Protein AF-A0A084E4I2-F1 (afdb_monomer)

Foldseek 3Di:
DDDDDDDDDDDDDPPPPPPPPPPPQLQVQLVVCVVVVNNVSSLVSLVVNLALVSLQVQLVCLCVVVDPDDDSLVSNLVSLVSSVVNPNLVSLQVNLVSCVVVVNNLLSLLSLLVSLLCVNPSSQVVCVVVVHDRDHVVVNVVVVVVVVVVVVVVVVVVVVVVVVVVVVVCVVVVPPPDPDDPDPPPDPPPPPPDDPDDDDDDDDDDDPPDDDDDPPDQDAFDQDSNRDTERDDWDADPVRDTEHADWDADPVRDTEHADWDADPVGDTYHDDADWDQDPVRDTEGDDWDQDPVRDTYHD

Radius of gyration: 30.21 Å; Cα contacts (8 Å, |Δi|>4): 364; chains: 1; bounding box: 102×45×71 Å

InterPro domains:
  IPR059977 6-bladed hairpin-propeller protein [PF27023] (222-297)

Secondary structure (DSSP, 8-state):
-------------------------HHHHHHHHHHTT-HHHHHHHHHHT--HHHHHHHHHHHHTT-SSSS-HHHHHHHHHHHHHHTT-THHHHHHHHHHHHTT-HHHHHHHHHHHHHTT-HHHHHHHHHTT------HHHHHHHHHHHHHHHHHHHHHHHHHHHHHHHHHHHHHHHHSS-------------PPPPPPP----------------PPPPPPEEPTTS-EESSSEEE-TTS-EEESSEEE-TTS-EEESSEEE-TTS-EEESSSPEEE-TTS-EEESSEEE-TTS-EEE-

Mean predicted aligned error: 19.81 Å

Sequence (299 aa):
MRGFYKAILLSAALFGIFSSPAHADAPSSGTKAYEKGDLRKAVEKWSQSQKPEAAYRIATLAEVGKIQGCDVIYCTASWYFKAATGGHIPSITHLAILNFNNGYKDVGVSQLQLAARWNDSLARDLLGQMDQ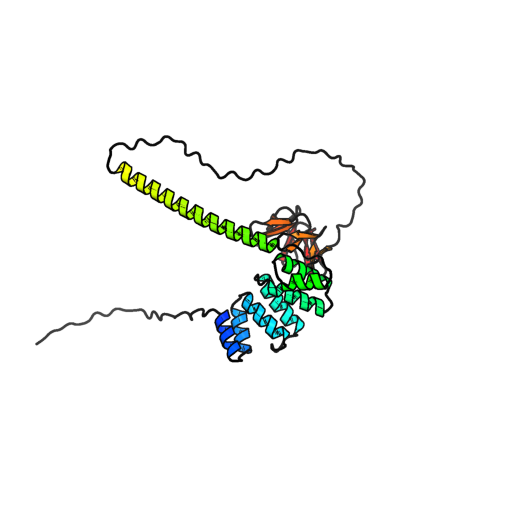VVPEPDLYNQALQQERARQFAVEIARQQRQAQIAQMLGYFIGCGLGGGCAMPSGNMVATQPASPAAPLVGPMSGTRHSSPNVIHAPPPPQMCPDGTYVIGTCKMAPNGRFVGGQPQMAPDGSFVGGTPRMTPNGRFVGGNGPITMCPDGSFVAGSCRLAPNGQYVGQ

Solvent-accessible surface area (backbone atoms only — not comparable to full-atom values): 17536 Å² total; per-residue (Å²): 136,90,81,90,84,82,86,85,88,82,84,89,76,90,72,72,75,73,71,67,76,74,83,60,57,35,53,60,58,9,49,58,27,42,77,70,66,38,54,68,59,12,47,54,34,17,66,71,47,76,43,21,70,32,28,36,53,48,14,59,37,19,66,74,59,72,49,83,96,58,59,46,66,61,48,19,46,54,25,16,49,52,4,32,76,59,65,32,58,70,28,33,33,54,41,13,52,54,32,37,78,70,69,40,44,70,56,12,53,55,32,20,43,54,24,14,16,56,59,37,62,67,23,37,50,51,30,53,76,67,76,40,87,65,55,67,40,54,61,37,52,50,51,54,49,52,53,52,52,50,52,53,50,52,52,52,53,51,50,52,50,50,51,52,51,51,51,53,52,49,50,57,60,54,65,69,78,50,92,74,83,77,74,78,91,60,80,82,72,76,77,64,80,76,75,80,78,75,82,84,77,74,89,76,89,70,83,84,80,85,74,78,95,69,91,66,74,79,73,67,70,34,75,35,90,87,73,48,65,24,46,60,61,71,29,74,29,98,89,73,50,72,25,27,40,61,64,32,78,33,97,88,72,48,73,23,14,34,63,65,40,78,43,97,88,74,47,73,35,27,47,90,46,60,82,31,76,35,99,87,72,48,73,28,22,24,49,75,38,80,38,97,89,74,46,75,36,34,87

Nearest PDB structures (foldseek):
  7o04-assembly1_B  TM=7.063E-01  e=3.196E-02  Shigella flexneri
  5b26-assembly2_C  TM=7.405E-01  e=7.086E-02  Mus musculus
  5v7v-assembly1_A  TM=7.768E-01  e=3.686E-01  Saccharomyces cerevisiae S288C
  7a0n-assembly2_A  TM=3.849E-01  e=7.092E+00  Thermochaetoides thermophila DSM 1495

Structure (mmCIF, N/CA/C/O backbone):
data_AF-A0A084E4I2-F1
#
_entry.id   AF-A0A084E4I2-F1
#
loop_
_atom_site.group_PDB
_atom_site.id
_atom_site.type_symbol
_atom_site.label_atom_id
_atom_site.label_alt_id
_atom_site.label_comp_id
_atom_site.label_asym_id
_atom_site.label_entity_id
_atom_site.label_seq_id
_atom_site.pdbx_PDB_ins_code
_atom_site.Cartn_x
_atom_site.Cartn_y
_atom_site.Cartn_z
_atom_site.occupancy
_atom_site.B_iso_or_equiv
_atom_site.auth_seq_id
_atom_site.auth_comp_id
_atom_site.auth_asym_id
_atom_site.auth_atom_id
_atom_site.pdbx_PDB_model_num
ATOM 1 N N . MET A 1 1 ? 77.718 -2.912 29.353 1.00 39.06 1 MET A N 1
ATOM 2 C CA . MET A 1 1 ? 77.540 -2.552 27.926 1.00 39.06 1 MET A CA 1
ATOM 3 C C . MET A 1 1 ? 76.240 -1.752 27.842 1.00 39.06 1 MET A C 1
ATOM 5 O O . MET A 1 1 ? 75.209 -2.317 28.156 1.00 39.06 1 MET A O 1
ATOM 9 N N . ARG A 1 2 ? 76.250 -0.412 27.918 1.00 39.34 2 ARG A N 1
ATOM 10 C CA . ARG A 1 2 ? 76.353 0.577 26.815 1.00 39.34 2 ARG A CA 1
ATOM 11 C C . ARG A 1 2 ? 75.459 0.260 25.600 1.00 39.34 2 ARG A C 1
ATOM 13 O O . ARG A 1 2 ? 75.715 -0.721 24.920 1.00 39.34 2 ARG A O 1
ATOM 20 N N . GLY A 1 3 ? 74.494 1.151 25.337 1.00 39.56 3 GLY A N 1
ATOM 21 C CA . GLY A 1 3 ? 73.620 1.209 24.151 1.00 39.56 3 GLY A CA 1
ATOM 22 C C . GLY A 1 3 ? 72.244 1.779 24.533 1.00 39.56 3 GLY A C 1
ATOM 23 O O . GLY A 1 3 ? 71.371 1.024 24.926 1.00 39.56 3 GLY A O 1
ATOM 24 N N . PHE A 1 4 ? 72.063 3.088 24.748 1.00 42.75 4 PHE A N 1
ATOM 25 C CA . PHE A 1 4 ? 71.785 4.112 23.724 1.00 42.75 4 PHE A CA 1
ATOM 26 C C . PHE A 1 4 ? 70.821 3.651 22.620 1.00 42.75 4 PHE A C 1
ATOM 28 O O . PHE A 1 4 ? 71.286 3.068 21.658 1.00 42.75 4 PHE A O 1
ATOM 35 N N . TYR A 1 5 ? 69.535 4.016 22.722 1.00 44.44 5 TYR A N 1
ATOM 36 C CA . TYR A 1 5 ? 68.802 4.721 21.657 1.00 44.44 5 TYR A CA 1
A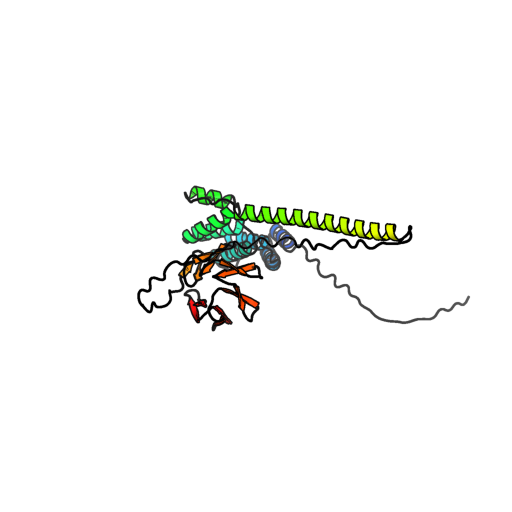TOM 37 C C . TYR A 1 5 ? 67.727 5.625 22.281 1.00 44.44 5 TYR A C 1
ATOM 39 O O . TYR A 1 5 ? 66.818 5.178 22.976 1.00 44.44 5 TYR A O 1
ATOM 47 N N . LYS A 1 6 ? 67.901 6.933 22.069 1.00 41.53 6 LYS A N 1
ATOM 48 C CA . LYS A 1 6 ? 66.957 8.006 22.386 1.00 41.53 6 LYS A CA 1
ATOM 49 C C . LYS A 1 6 ? 65.917 8.133 21.262 1.00 41.53 6 LYS A C 1
ATOM 51 O O . LYS A 1 6 ? 66.294 8.111 20.099 1.00 41.53 6 LYS A O 1
ATOM 56 N N . ALA A 1 7 ? 64.667 8.343 21.678 1.00 43.50 7 ALA A N 1
ATOM 57 C CA . ALA A 1 7 ? 63.671 9.311 21.194 1.00 43.50 7 ALA A CA 1
ATOM 58 C C . ALA A 1 7 ? 63.468 9.555 19.683 1.00 43.50 7 ALA A C 1
ATOM 60 O O . ALA A 1 7 ? 64.339 10.137 19.048 1.00 43.50 7 ALA A O 1
ATOM 61 N N . ILE A 1 8 ? 62.223 9.355 19.213 1.00 45.22 8 ILE A N 1
ATOM 62 C CA . ILE A 1 8 ? 61.490 10.318 18.362 1.00 45.22 8 ILE A CA 1
ATOM 63 C C . ILE A 1 8 ? 60.014 10.368 18.818 1.00 45.22 8 ILE A C 1
ATOM 65 O O . ILE A 1 8 ? 59.312 9.361 18.815 1.00 45.22 8 ILE A O 1
ATOM 69 N N . LEU A 1 9 ? 59.581 11.561 19.237 1.00 40.91 9 LEU A N 1
ATOM 70 C CA . LEU A 1 9 ? 58.194 12.023 19.389 1.00 40.91 9 LEU A CA 1
ATOM 71 C C . LEU A 1 9 ? 57.576 12.289 18.009 1.00 40.91 9 LEU A C 1
ATOM 73 O O . LEU A 1 9 ? 58.254 12.926 17.216 1.00 40.91 9 LEU A O 1
ATOM 77 N N . LEU A 1 10 ? 56.311 11.922 17.768 1.00 35.19 10 LEU A N 1
ATOM 78 C CA . LEU A 1 10 ? 55.324 12.646 16.927 1.00 35.19 10 LEU A CA 1
ATOM 79 C C . LEU A 1 10 ? 54.015 11.818 16.906 1.00 35.19 10 LEU A C 1
ATOM 81 O O . LEU A 1 10 ? 53.996 10.704 16.405 1.00 35.19 10 LEU A O 1
ATOM 85 N N . SER A 1 11 ? 52.986 12.184 17.673 1.00 34.69 11 SER A N 1
ATOM 86 C CA . SER A 1 11 ? 51.879 13.085 17.290 1.00 34.69 11 SER A CA 1
ATOM 87 C C . SER A 1 11 ? 50.675 12.370 16.664 1.00 34.69 11 SER A C 1
ATOM 89 O O . SER A 1 11 ? 50.764 11.827 15.574 1.00 34.69 11 SER A O 1
ATOM 91 N N . ALA A 1 12 ? 49.536 12.523 17.347 1.00 39.19 12 ALA A N 1
ATOM 92 C CA . ALA A 1 12 ? 48.182 12.650 16.802 1.00 39.19 12 ALA A CA 1
ATOM 93 C C . ALA A 1 12 ? 47.619 11.504 15.936 1.00 39.19 12 ALA A C 1
ATOM 95 O O . ALA A 1 12 ? 47.850 11.430 14.738 1.00 39.19 12 ALA A O 1
ATOM 96 N N . ALA A 1 13 ? 46.696 10.731 16.507 1.00 41.72 13 ALA A N 1
ATOM 97 C CA . ALA A 1 13 ? 45.270 10.956 16.259 1.00 41.72 13 ALA A CA 1
ATOM 98 C C . ALA A 1 13 ? 44.453 9.926 17.046 1.00 41.72 13 ALA A C 1
ATOM 100 O O . ALA A 1 13 ? 44.465 8.731 16.761 1.00 41.72 13 ALA A O 1
ATOM 101 N N . LEU A 1 14 ? 43.703 10.427 18.027 1.00 42.91 14 LEU A N 1
ATOM 102 C CA . LEU A 1 14 ? 42.493 9.795 18.535 1.00 42.91 14 LEU A CA 1
ATOM 103 C C . LEU A 1 14 ? 41.495 9.664 17.373 1.00 42.91 14 LEU A C 1
ATOM 105 O O . LEU A 1 14 ? 40.574 10.463 17.243 1.00 42.91 14 LEU A O 1
ATOM 109 N N . PHE A 1 15 ? 41.659 8.652 16.524 1.00 42.16 15 PHE A N 1
ATOM 110 C CA . PHE A 1 15 ? 40.526 8.094 15.800 1.00 42.16 15 PHE A CA 1
ATOM 111 C C . PHE A 1 15 ? 39.828 7.148 16.765 1.00 42.16 15 PHE A C 1
ATOM 113 O O . PHE A 1 15 ? 40.001 5.930 16.741 1.00 42.16 15 PHE A O 1
ATOM 120 N N . GLY A 1 16 ? 39.037 7.753 17.654 1.00 35.12 16 GLY A N 1
ATOM 121 C CA . GLY A 1 16 ? 37.864 7.080 18.170 1.00 35.12 16 GLY A CA 1
ATOM 122 C C . GLY A 1 16 ? 37.068 6.655 16.950 1.00 35.12 16 GLY A C 1
ATOM 123 O O . GLY A 1 16 ? 36.416 7.476 16.307 1.00 35.12 16 GLY A O 1
ATOM 124 N N . ILE A 1 17 ? 37.193 5.379 16.593 1.00 42.09 17 ILE A N 1
ATOM 125 C CA . ILE A 1 17 ? 36.229 4.707 15.745 1.00 42.09 17 ILE A CA 1
ATOM 126 C C . ILE A 1 17 ? 34.935 4.828 16.544 1.00 42.09 17 ILE A C 1
ATOM 128 O O . ILE A 1 17 ? 34.667 4.044 17.453 1.00 42.09 17 ILE A O 1
ATOM 132 N N . PHE A 1 18 ? 34.168 5.883 16.263 1.00 37.06 18 PHE A N 1
ATOM 133 C CA . PHE A 1 18 ? 32.736 5.850 16.450 1.00 37.06 18 PHE A CA 1
ATOM 134 C C . PHE A 1 18 ? 32.295 4.678 15.590 1.00 37.06 18 PHE A C 1
ATOM 136 O O . PHE A 1 18 ? 32.073 4.807 14.388 1.00 37.06 18 PHE A O 1
ATOM 143 N N . SER A 1 19 ? 32.249 3.506 16.216 1.00 36.28 19 SER A N 1
ATOM 144 C CA . SER A 1 19 ? 31.380 2.429 15.810 1.00 36.28 19 SER A CA 1
ATOM 145 C C . SER A 1 19 ? 30.011 3.076 15.747 1.00 36.28 19 SER A C 1
ATOM 147 O O . SER A 1 19 ? 29.350 3.249 16.773 1.00 36.28 19 SER A O 1
ATOM 149 N N . SER A 1 20 ? 29.626 3.542 14.556 1.00 36.59 20 SER A N 1
ATOM 150 C CA . SER A 1 20 ? 28.238 3.855 14.281 1.00 36.59 20 SER A CA 1
ATOM 151 C C . SER A 1 20 ? 27.465 2.657 14.815 1.00 36.59 20 SER A C 1
ATOM 153 O O . SER A 1 20 ? 27.858 1.523 14.506 1.00 36.59 20 SER A O 1
ATOM 155 N N . PRO A 1 21 ? 26.460 2.856 15.686 1.00 43.78 21 PRO A N 1
ATOM 156 C CA . PRO A 1 21 ? 25.656 1.735 16.112 1.00 43.78 21 PRO A CA 1
ATOM 157 C C . PRO A 1 21 ? 25.179 1.099 14.820 1.00 43.78 21 PRO A C 1
ATOM 159 O O . PRO A 1 21 ? 24.603 1.781 13.969 1.00 43.78 21 PRO A O 1
ATOM 162 N N . ALA A 1 22 ? 25.534 -0.174 14.641 1.00 42.94 22 ALA A N 1
ATOM 163 C CA . ALA A 1 22 ? 24.993 -0.989 13.581 1.00 42.94 22 ALA A CA 1
ATOM 164 C C . ALA A 1 22 ? 23.514 -0.625 13.495 1.00 42.94 22 ALA A C 1
ATOM 166 O O . ALA A 1 22 ? 22.816 -0.672 14.517 1.00 42.94 22 ALA A O 1
ATOM 167 N N . HIS A 1 23 ? 23.058 -0.187 12.322 1.00 46.47 23 HIS A N 1
ATOM 168 C CA . HIS A 1 23 ? 21.641 -0.150 12.011 1.00 46.47 23 HIS A CA 1
ATOM 169 C C . HIS A 1 23 ? 21.171 -1.605 12.070 1.00 46.47 23 HIS A C 1
ATOM 171 O O . HIS A 1 23 ? 21.027 -2.275 11.055 1.00 46.47 23 HIS A O 1
ATOM 177 N N . ALA A 1 24 ? 21.030 -2.135 13.286 1.00 47.62 24 ALA A N 1
ATOM 178 C CA . ALA A 1 24 ? 20.362 -3.377 13.562 1.00 47.62 24 ALA A CA 1
ATOM 179 C C . ALA A 1 24 ? 19.018 -3.214 12.887 1.00 47.62 24 ALA A C 1
ATOM 181 O O . ALA A 1 24 ? 18.327 -2.247 13.212 1.00 47.62 24 ALA A O 1
ATOM 182 N N . ASP A 1 25 ? 18.714 -4.087 11.923 1.00 59.88 25 ASP A N 1
ATOM 183 C CA . ASP A 1 25 ? 17.504 -4.038 11.115 1.00 59.88 25 ASP A CA 1
ATOM 184 C C . ASP A 1 25 ? 16.341 -3.582 11.988 1.00 59.88 25 ASP A C 1
ATOM 186 O O . ASP A 1 25 ? 15.828 -4.357 12.800 1.00 59.88 25 ASP A O 1
ATOM 190 N N . ALA A 1 26 ? 15.973 -2.302 11.879 1.00 59.97 26 ALA A N 1
ATOM 191 C CA . ALA A 1 26 ? 15.042 -1.667 12.801 1.00 59.97 26 ALA A CA 1
ATOM 192 C C . ALA A 1 26 ? 13.729 -2.470 12.962 1.00 59.97 26 ALA A C 1
ATOM 194 O O . ALA A 1 26 ? 13.281 -2.619 14.106 1.00 59.97 26 ALA A O 1
ATOM 195 N N . PRO A 1 27 ? 13.186 -3.128 11.906 1.00 63.53 27 PRO A N 1
ATOM 196 C CA . PRO A 1 27 ? 12.060 -4.053 12.040 1.00 63.53 27 PRO A CA 1
ATOM 197 C C . PRO A 1 27 ? 12.337 -5.229 12.984 1.00 63.53 27 PRO A C 1
ATOM 199 O O . PRO A 1 27 ? 11.524 -5.513 13.858 1.00 63.53 27 PRO A O 1
ATOM 202 N N . SER A 1 28 ? 13.501 -5.876 12.857 1.00 75.75 28 SER A N 1
ATOM 203 C CA . SER A 1 28 ? 13.900 -7.019 13.690 1.00 75.75 28 SER A CA 1
ATOM 204 C C . SER A 1 28 ? 14.109 -6.612 15.149 1.00 75.75 28 SER A C 1
ATOM 206 O O . SER A 1 28 ? 13.763 -7.345 16.074 1.00 75.75 28 SER A O 1
ATOM 208 N N . SER A 1 29 ? 14.636 -5.405 15.372 1.00 79.69 29 SER A N 1
ATOM 209 C CA . SER A 1 29 ? 14.888 -4.878 16.709 1.00 79.69 29 SER A CA 1
ATOM 210 C C . SER A 1 29 ? 13.595 -4.524 17.455 1.00 79.69 29 SER A C 1
ATOM 212 O O . SER A 1 29 ? 13.553 -4.657 18.682 1.00 79.69 29 SER A O 1
ATOM 214 N N . GLY A 1 30 ? 12.554 -4.104 16.724 1.00 85.12 30 GLY A N 1
ATOM 215 C CA . GLY A 1 30 ? 11.204 -3.905 17.248 1.00 85.12 30 GLY A CA 1
ATOM 216 C C . GLY A 1 30 ? 10.494 -5.232 17.513 1.00 85.12 30 GLY A C 1
ATOM 217 O O . GLY A 1 30 ? 9.914 -5.397 18.582 1.00 85.12 30 GLY A O 1
ATOM 218 N N . THR A 1 31 ? 10.645 -6.229 16.632 1.00 89.50 31 THR A N 1
ATOM 219 C CA . THR A 1 31 ? 10.094 -7.581 16.849 1.00 89.50 31 THR A CA 1
ATOM 220 C C . THR A 1 31 ? 10.655 -8.226 18.114 1.00 89.50 31 THR A C 1
ATOM 222 O O . THR A 1 31 ? 9.891 -8.720 18.934 1.00 89.50 31 THR A O 1
ATOM 225 N N . LYS A 1 32 ? 11.964 -8.100 18.364 1.00 91.56 32 LYS A N 1
ATOM 226 C CA . LYS A 1 32 ? 12.583 -8.572 19.617 1.00 91.56 32 LYS A CA 1
ATOM 227 C C . LYS A 1 32 ? 12.031 -7.882 20.870 1.00 91.56 32 LYS A C 1
ATOM 229 O O . LYS A 1 32 ? 12.020 -8.479 21.940 1.00 91.56 32 LYS A O 1
ATOM 234 N N . ALA A 1 33 ? 11.643 -6.607 20.781 1.00 90.25 33 ALA A N 1
ATOM 235 C CA . ALA A 1 33 ? 11.023 -5.900 21.905 1.00 90.25 33 ALA A CA 1
ATOM 236 C C . ALA A 1 33 ? 9.573 -6.361 22.118 1.00 90.25 33 ALA A C 1
ATOM 238 O O . ALA A 1 33 ? 9.166 -6.576 23.257 1.00 90.25 33 ALA A O 1
ATOM 239 N N . TYR A 1 34 ? 8.845 -6.596 21.023 1.00 91.12 34 TYR A N 1
ATOM 240 C CA . TYR A 1 34 ? 7.491 -7.142 21.036 1.00 91.12 34 TYR A CA 1
ATOM 241 C C . TYR A 1 34 ? 7.436 -8.541 21.665 1.00 91.12 34 TYR A C 1
ATOM 243 O O . TYR A 1 34 ? 6.628 -8.778 22.556 1.00 91.12 34 TYR A O 1
ATOM 251 N N . GLU A 1 35 ? 8.346 -9.437 21.277 1.00 91.69 35 GLU A N 1
ATOM 252 C CA . GLU A 1 35 ? 8.471 -10.791 21.842 1.00 91.69 35 GLU A CA 1
ATOM 253 C C . GLU A 1 35 ? 8.767 -10.783 23.349 1.00 91.69 35 GLU A C 1
ATOM 255 O O . GLU A 1 35 ? 8.337 -11.673 24.075 1.00 91.69 35 GLU A O 1
ATOM 260 N N . LYS A 1 36 ? 9.460 -9.749 23.842 1.00 93.81 36 LYS A N 1
ATOM 261 C CA . LYS A 1 36 ? 9.720 -9.538 25.275 1.00 93.81 36 LYS A CA 1
ATOM 262 C C . LYS A 1 36 ? 8.539 -8.909 26.027 1.00 93.81 36 LYS A C 1
ATOM 264 O O . LYS A 1 36 ? 8.661 -8.653 27.221 1.00 93.81 36 LYS A O 1
ATOM 269 N N . GLY A 1 37 ? 7.431 -8.614 25.345 1.00 91.44 37 GLY A N 1
ATOM 270 C CA . GLY A 1 37 ? 6.258 -7.942 25.909 1.00 91.44 37 GLY A CA 1
ATOM 271 C C . GLY A 1 37 ? 6.401 -6.423 26.062 1.00 91.44 37 GLY A C 1
ATOM 272 O O . GLY A 1 37 ? 5.478 -5.772 26.549 1.00 91.44 37 GLY A O 1
ATOM 273 N N . ASP A 1 38 ? 7.516 -5.824 25.629 1.00 92.88 38 ASP A N 1
ATOM 274 C CA . ASP A 1 38 ? 7.733 -4.375 25.705 1.00 92.88 38 ASP A CA 1
ATOM 275 C C . ASP A 1 38 ? 7.150 -3.684 24.464 1.00 92.88 38 ASP A C 1
ATOM 277 O O . ASP A 1 38 ? 7.853 -3.326 23.512 1.00 92.88 38 ASP A O 1
ATOM 281 N N . LEU A 1 39 ? 5.824 -3.520 24.475 1.00 91.06 39 LEU A N 1
ATOM 282 C CA . LEU A 1 39 ? 5.066 -2.925 23.369 1.00 91.06 39 LEU A CA 1
ATOM 283 C C . LEU A 1 39 ? 5.495 -1.485 23.077 1.00 91.06 39 LEU A C 1
ATOM 285 O O . LEU A 1 39 ? 5.576 -1.091 21.915 1.00 91.06 39 LEU A O 1
ATOM 289 N N . ARG A 1 40 ? 5.822 -0.709 24.117 1.00 90.69 40 ARG A N 1
ATOM 290 C CA . ARG A 1 40 ? 6.242 0.688 23.967 1.00 90.69 40 ARG A CA 1
ATOM 291 C C . ARG A 1 40 ? 7.546 0.783 23.180 1.00 90.69 40 ARG A C 1
ATOM 293 O O . ARG A 1 40 ? 7.604 1.509 22.190 1.00 90.69 40 ARG A O 1
ATOM 300 N N . LYS A 1 41 ? 8.565 0.003 23.563 1.00 92.19 41 LYS A N 1
ATOM 301 C CA . LYS A 1 41 ? 9.830 -0.044 22.811 1.00 92.19 41 LYS A CA 1
ATOM 302 C C . LYS A 1 41 ? 9.657 -0.648 21.419 1.00 92.19 41 LYS A C 1
ATOM 304 O O . LYS A 1 41 ? 10.376 -0.256 20.503 1.00 92.19 41 LYS A O 1
ATOM 309 N N . ALA A 1 42 ? 8.740 -1.602 21.245 1.00 92.00 42 ALA A N 1
ATOM 310 C CA . ALA A 1 42 ? 8.454 -2.179 19.933 1.00 92.00 42 ALA A CA 1
ATOM 311 C C . ALA A 1 42 ? 7.915 -1.121 18.960 1.00 92.00 42 ALA A C 1
ATOM 313 O O . ALA A 1 42 ? 8.484 -0.944 17.882 1.00 92.00 42 ALA A O 1
ATOM 314 N N . VAL A 1 43 ? 6.884 -0.371 19.369 1.00 91.12 43 VAL A N 1
ATOM 315 C CA . VAL A 1 43 ? 6.288 0.710 18.567 1.00 91.12 43 VAL A CA 1
ATOM 316 C C . VAL A 1 43 ? 7.311 1.802 18.267 1.00 91.12 43 VAL A C 1
ATOM 318 O O . VAL A 1 43 ? 7.425 2.222 17.118 1.00 91.12 43 VAL A O 1
ATOM 321 N N . GLU A 1 44 ? 8.109 2.213 19.255 1.00 90.81 44 GLU A N 1
ATOM 322 C CA . GLU A 1 44 ? 9.172 3.204 19.066 1.00 90.81 44 GLU A CA 1
ATOM 323 C C . GLU A 1 44 ? 10.148 2.775 17.959 1.00 90.81 44 GLU A C 1
ATOM 325 O O . GLU A 1 44 ? 10.339 3.493 16.976 1.00 90.81 44 GLU A O 1
ATOM 330 N N . LYS A 1 45 ? 10.690 1.557 18.047 1.00 91.94 45 LYS A N 1
ATOM 331 C CA . LYS A 1 45 ? 11.648 1.036 17.060 1.00 91.94 45 LYS A CA 1
ATOM 332 C C . LYS A 1 45 ? 11.036 0.827 15.679 1.00 91.94 45 LYS A C 1
ATOM 334 O O . LYS A 1 45 ? 11.665 1.134 14.666 1.00 91.94 45 LYS A O 1
ATOM 339 N N . TRP A 1 46 ? 9.809 0.318 15.615 1.00 91.25 46 TRP A N 1
ATOM 340 C CA . TRP A 1 46 ? 9.099 0.152 14.349 1.00 91.25 46 TRP A CA 1
ATOM 341 C C . TRP A 1 46 ? 8.793 1.496 13.688 1.00 91.25 46 TRP A C 1
ATOM 343 O O . TRP A 1 46 ? 8.982 1.624 12.477 1.00 91.25 46 TRP A O 1
ATOM 353 N N . SER A 1 47 ? 8.418 2.514 14.467 1.00 88.69 47 SER A N 1
ATOM 354 C CA . SER A 1 47 ? 8.101 3.850 13.952 1.00 88.69 47 SER A CA 1
ATOM 355 C C . SER A 1 47 ? 9.307 4.531 13.293 1.00 88.69 47 SER A C 1
ATOM 357 O O . SER A 1 47 ? 9.148 5.198 12.269 1.00 88.69 47 SER A O 1
ATOM 359 N N . GLN A 1 48 ? 10.512 4.285 13.820 1.00 88.94 48 GLN A N 1
ATOM 360 C CA . GLN A 1 48 ? 11.780 4.804 13.299 1.00 88.94 48 GLN A CA 1
ATOM 361 C C . GLN A 1 48 ? 12.234 4.100 12.014 1.00 88.94 48 GLN A C 1
ATOM 363 O O . GLN A 1 48 ? 12.972 4.680 11.225 1.00 88.94 48 GLN A O 1
ATOM 368 N N . SER A 1 49 ? 11.794 2.860 11.779 1.00 85.62 49 SER A N 1
ATOM 369 C CA . SER A 1 49 ? 12.280 2.047 10.655 1.00 85.62 49 SER A CA 1
ATOM 370 C C . SER A 1 49 ? 11.836 2.535 9.272 1.00 85.62 49 SER A C 1
ATOM 372 O O . SER A 1 49 ? 12.426 2.121 8.279 1.00 85.62 49 SER A O 1
ATOM 374 N N . GLN A 1 50 ? 10.773 3.348 9.204 1.00 83.25 50 GLN A N 1
ATOM 375 C CA . GLN A 1 50 ? 10.103 3.790 7.970 1.00 83.25 50 GLN A CA 1
ATOM 376 C C . GLN A 1 50 ? 9.703 2.661 6.994 1.00 83.25 50 GLN A C 1
ATOM 378 O O . GLN A 1 50 ? 9.292 2.945 5.873 1.00 83.25 50 GLN A O 1
ATOM 383 N N . LYS A 1 51 ? 9.766 1.387 7.411 1.00 90.38 51 LYS A N 1
ATOM 384 C CA . LYS A 1 51 ? 9.388 0.244 6.573 1.00 90.38 51 LYS A CA 1
ATOM 385 C C . LYS A 1 51 ? 7.876 0.002 6.624 1.00 90.38 51 LYS A C 1
ATOM 387 O O . LYS A 1 51 ? 7.274 0.134 7.698 1.00 90.38 51 LYS A O 1
ATOM 392 N N . PRO A 1 52 ? 7.252 -0.390 5.504 1.00 92.25 52 PRO A N 1
ATOM 393 C CA . PRO A 1 52 ? 5.805 -0.556 5.436 1.00 92.25 52 PRO A CA 1
ATOM 394 C C . PRO A 1 52 ? 5.310 -1.741 6.287 1.00 92.25 52 PRO A C 1
ATOM 396 O O . PRO A 1 52 ? 4.260 -1.636 6.920 1.00 92.25 52 PRO A O 1
ATOM 399 N N . GLU A 1 53 ? 6.098 -2.811 6.439 1.00 90.94 53 GLU A N 1
ATOM 400 C CA . GLU A 1 53 ? 5.766 -3.952 7.310 1.00 90.94 53 GLU A CA 1
ATOM 401 C C . GLU A 1 53 ? 5.757 -3.562 8.793 1.00 90.94 53 GLU A C 1
ATOM 403 O O . GLU A 1 53 ? 4.976 -4.084 9.589 1.00 90.94 53 GLU A O 1
ATOM 408 N N . ALA A 1 54 ? 6.638 -2.642 9.191 1.00 92.88 54 ALA A N 1
ATOM 409 C CA . ALA A 1 54 ? 6.690 -2.148 10.560 1.00 92.88 54 ALA A CA 1
ATOM 410 C C . ALA A 1 54 ? 5.467 -1.274 10.874 1.00 92.88 54 ALA A C 1
ATOM 412 O O . ALA A 1 54 ? 4.878 -1.405 11.945 1.00 92.88 54 ALA A O 1
ATOM 413 N N . ALA A 1 55 ? 5.044 -0.438 9.920 1.00 93.38 55 ALA A N 1
ATOM 414 C CA . ALA A 1 55 ? 3.807 0.331 10.029 1.00 93.38 55 ALA A CA 1
ATOM 415 C C . ALA A 1 55 ? 2.571 -0.580 10.136 1.00 93.38 55 ALA A C 1
ATOM 417 O O . ALA A 1 55 ? 1.725 -0.340 10.995 1.00 93.38 55 ALA A O 1
ATOM 418 N N . TYR A 1 56 ? 2.509 -1.666 9.356 1.00 94.19 56 TYR A N 1
ATOM 419 C CA . TYR A 1 56 ? 1.441 -2.668 9.462 1.00 94.19 56 TYR A CA 1
ATOM 420 C C . TYR A 1 56 ? 1.377 -3.295 10.862 1.00 94.19 56 TYR A C 1
ATOM 422 O O . TYR A 1 56 ? 0.314 -3.359 11.471 1.00 94.19 56 TYR A O 1
ATOM 430 N N . ARG A 1 57 ? 2.524 -3.682 11.437 1.00 93.19 57 ARG A N 1
ATOM 431 C CA . ARG A 1 57 ? 2.574 -4.234 12.804 1.00 93.19 57 ARG A CA 1
ATOM 432 C C . ARG A 1 57 ? 2.044 -3.250 13.844 1.00 93.19 57 ARG A C 1
ATOM 434 O O . ARG A 1 57 ? 1.276 -3.648 14.715 1.00 93.19 57 ARG A O 1
ATOM 441 N N . ILE A 1 58 ? 2.407 -1.971 13.743 1.00 92.94 58 ILE A N 1
ATOM 442 C CA . ILE A 1 58 ? 1.864 -0.940 14.636 1.00 92.94 58 ILE A CA 1
ATOM 443 C C . ILE A 1 58 ? 0.342 -0.819 14.454 1.00 92.94 58 ILE A C 1
ATOM 445 O O . ILE A 1 58 ? -0.371 -0.763 15.452 1.00 92.94 58 ILE A O 1
ATOM 449 N N . ALA A 1 59 ? -0.166 -0.856 13.218 1.00 93.81 59 ALA A N 1
ATOM 450 C CA . ALA A 1 59 ? -1.604 -0.810 12.949 1.00 93.81 59 ALA A CA 1
ATOM 451 C C . ALA A 1 59 ? -2.358 -1.966 13.622 1.00 93.81 59 ALA A C 1
ATOM 453 O O . ALA A 1 59 ? -3.340 -1.727 14.315 1.00 93.81 59 ALA A O 1
ATOM 454 N N . THR A 1 60 ? -1.848 -3.199 13.526 1.00 92.69 60 THR A N 1
ATOM 455 C CA . THR A 1 60 ? -2.477 -4.354 14.195 1.00 92.69 60 THR A CA 1
ATOM 456 C C . THR A 1 60 ? -2.503 -4.213 15.721 1.00 92.69 60 THR A C 1
ATOM 458 O O . THR A 1 60 ? -3.443 -4.668 16.365 1.00 92.69 60 THR A O 1
ATOM 461 N N . LEU A 1 61 ? -1.505 -3.546 16.323 1.00 92.69 61 LEU A N 1
ATOM 462 C CA . LEU A 1 61 ? -1.514 -3.229 17.756 1.00 92.69 61 LEU A CA 1
ATOM 463 C C . LEU A 1 61 ? -2.507 -2.125 18.115 1.00 92.69 61 LEU A C 1
ATOM 465 O O . LEU A 1 61 ? -3.099 -2.173 19.195 1.00 92.69 61 LEU A O 1
ATOM 469 N N . ALA A 1 62 ? -2.661 -1.130 17.242 1.00 92.38 62 ALA A N 1
ATOM 470 C CA . ALA A 1 62 ? -3.674 -0.097 17.400 1.00 92.38 62 ALA A CA 1
ATOM 471 C C . ALA A 1 62 ? -5.077 -0.711 17.360 1.00 92.38 62 ALA A C 1
ATOM 473 O O . ALA A 1 62 ? -5.882 -0.403 18.231 1.00 92.38 62 ALA A O 1
ATOM 474 N N . GLU A 1 63 ? -5.321 -1.635 16.426 1.00 89.62 63 GLU A N 1
ATOM 475 C CA . GLU A 1 63 ? -6.618 -2.284 16.206 1.00 89.62 63 GLU A CA 1
ATOM 476 C C . GLU A 1 63 ? -7.102 -3.043 17.446 1.00 89.62 63 GLU A C 1
ATOM 478 O O . GLU A 1 63 ? -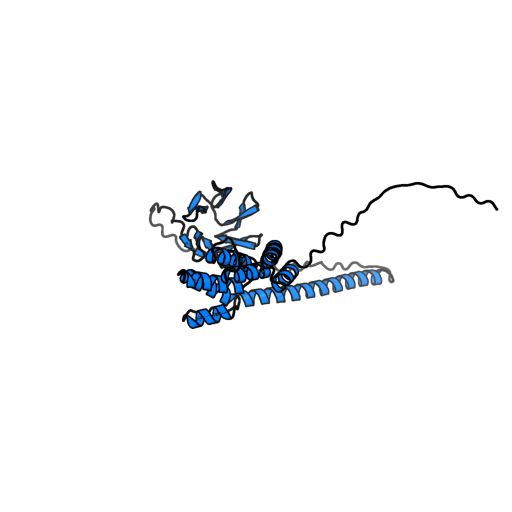8.261 -2.943 17.836 1.00 89.62 63 GLU A O 1
ATOM 483 N N . VAL A 1 64 ? -6.189 -3.735 18.134 1.00 90.81 64 VAL A N 1
ATOM 484 C CA . VAL A 1 64 ? -6.488 -4.432 19.398 1.00 90.81 64 VAL A CA 1
ATOM 485 C C . VAL A 1 64 ? -6.505 -3.507 20.625 1.00 90.81 64 VAL A C 1
ATOM 487 O O . VAL A 1 64 ? -6.606 -3.990 21.751 1.00 90.81 64 VAL A O 1
ATOM 490 N N . GLY A 1 65 ? -6.341 -2.192 20.446 1.00 88.81 65 GLY A N 1
ATOM 491 C CA . GLY A 1 65 ? -6.342 -1.208 21.533 1.00 88.81 65 GLY A CA 1
ATOM 492 C C . GLY A 1 65 ? -5.122 -1.278 22.459 1.00 88.81 65 GLY A C 1
ATOM 493 O O . GLY A 1 65 ? -5.176 -0.812 23.595 1.00 88.81 65 GLY A O 1
ATOM 494 N N . LYS A 1 66 ? -4.004 -1.865 22.008 1.00 87.69 66 LYS A N 1
ATOM 495 C CA . LYS A 1 66 ? -2.774 -2.002 22.814 1.00 87.69 66 LYS A CA 1
ATOM 496 C C . LYS A 1 66 ? -1.874 -0.765 22.784 1.00 87.69 66 LYS A C 1
ATOM 498 O O . LYS A 1 66 ? -0.889 -0.710 23.522 1.00 87.69 66 LYS A O 1
ATOM 503 N N . ILE A 1 67 ? -2.185 0.214 21.937 1.00 85.44 67 ILE A N 1
ATOM 504 C CA . ILE A 1 67 ? -1.473 1.492 21.873 1.00 85.44 67 ILE A CA 1
ATOM 505 C C . ILE A 1 67 ? -2.204 2.507 22.750 1.00 85.44 67 ILE A C 1
ATOM 507 O O . ILE A 1 67 ? -3.385 2.770 22.559 1.00 85.44 67 ILE A O 1
ATOM 511 N N . GLN A 1 68 ? -1.490 3.076 23.720 1.00 83.50 68 GLN A N 1
ATOM 512 C CA . GLN A 1 68 ? -2.034 4.083 24.629 1.00 83.50 68 GLN A CA 1
ATOM 513 C C . GLN A 1 68 ? -1.962 5.485 24.010 1.00 83.50 68 GLN A C 1
ATOM 515 O O . GLN A 1 68 ? -1.010 5.803 23.298 1.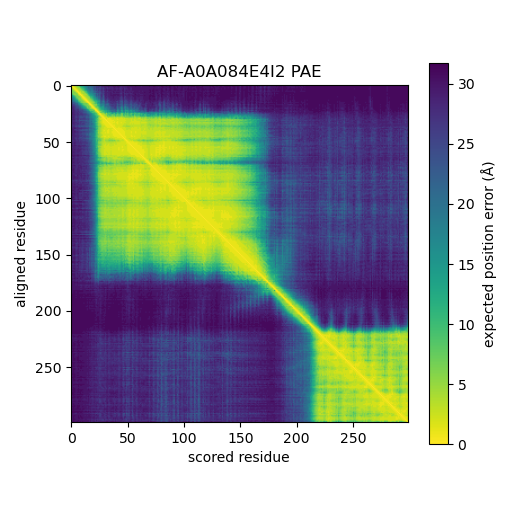00 83.50 68 GLN A O 1
ATOM 520 N N . GLY A 1 69 ? -2.928 6.345 24.346 1.00 81.25 69 GLY A N 1
ATOM 521 C CA . GLY A 1 69 ? -2.875 7.778 24.034 1.00 81.25 69 GLY A CA 1
ATOM 522 C C . GLY A 1 69 ? -3.395 8.184 22.652 1.00 81.25 69 GLY A C 1
ATOM 523 O O . GLY A 1 69 ? -3.162 9.318 22.241 1.00 81.25 69 GLY A O 1
ATOM 524 N N . CYS A 1 70 ? -4.102 7.307 21.939 1.00 81.25 70 CYS A N 1
ATOM 525 C CA . CYS A 1 70 ? -4.802 7.677 20.712 1.00 81.25 70 CYS A CA 1
ATOM 526 C C . CYS A 1 70 ? -6.137 6.949 20.554 1.00 81.25 70 CYS A C 1
ATOM 528 O O . CYS A 1 70 ? -6.338 5.869 21.106 1.00 81.25 70 CYS A O 1
ATOM 530 N N . ASP A 1 71 ? -7.039 7.561 19.784 1.00 89.00 71 ASP A N 1
ATOM 531 C CA . ASP A 1 71 ? -8.279 6.927 19.347 1.00 89.00 71 ASP A CA 1
ATOM 532 C C . ASP A 1 71 ? -7.972 5.696 18.480 1.00 89.00 71 ASP A C 1
ATOM 534 O O . ASP A 1 71 ? -7.179 5.780 17.537 1.00 89.00 71 ASP A O 1
ATOM 538 N N . VAL A 1 72 ? -8.594 4.559 18.809 1.00 89.12 72 VAL A N 1
ATOM 539 C CA . VAL A 1 72 ? -8.317 3.256 18.181 1.00 89.12 72 VAL A CA 1
ATOM 540 C C . VAL A 1 72 ? -8.530 3.318 16.673 1.00 89.12 72 VAL A C 1
ATOM 542 O O . VAL A 1 72 ? -7.670 2.861 15.920 1.00 89.12 72 VAL A O 1
ATOM 545 N N . ILE A 1 73 ? -9.630 3.919 16.216 1.00 88.81 73 ILE A N 1
ATOM 546 C CA . ILE A 1 73 ? -9.986 3.962 14.794 1.00 88.81 73 ILE A CA 1
ATOM 547 C C . ILE A 1 73 ? -8.972 4.822 14.042 1.00 88.81 73 ILE A C 1
ATOM 549 O O . ILE A 1 73 ? -8.386 4.372 13.055 1.00 88.81 73 ILE A O 1
ATOM 553 N N . TYR A 1 74 ? -8.701 6.028 14.541 1.00 87.88 74 TYR A N 1
ATOM 554 C CA . TYR A 1 74 ? -7.770 6.958 13.905 1.00 87.88 74 TYR A CA 1
ATOM 555 C C . TYR A 1 74 ? -6.330 6.421 13.860 1.00 87.88 74 TYR A C 1
ATOM 557 O O . TYR A 1 74 ? -5.663 6.465 12.819 1.00 87.88 74 TYR A O 1
ATOM 565 N N . CYS A 1 75 ? -5.835 5.877 14.975 1.00 89.75 75 CYS A N 1
ATOM 566 C CA . CYS A 1 75 ? -4.495 5.295 15.031 1.00 89.75 75 CYS A CA 1
ATOM 567 C C . CYS A 1 75 ? -4.369 4.105 14.076 1.00 89.75 75 CYS A C 1
ATOM 569 O O . CYS A 1 75 ? -3.407 4.025 13.315 1.00 89.75 75 CYS A O 1
ATOM 571 N N . THR A 1 76 ? -5.361 3.217 14.060 1.00 92.19 76 THR A N 1
ATOM 572 C CA . THR A 1 76 ? -5.362 2.048 13.174 1.00 92.19 76 THR A CA 1
ATOM 573 C C . THR A 1 76 ? -5.368 2.470 11.704 1.00 92.19 76 THR A C 1
ATOM 575 O O . THR A 1 76 ? -4.509 2.035 10.935 1.00 92.19 76 THR A O 1
ATOM 578 N N . ALA A 1 77 ? -6.262 3.391 11.327 1.00 91.81 77 ALA A N 1
ATOM 579 C CA . ALA A 1 77 ? -6.371 3.900 9.961 1.00 91.81 77 ALA A CA 1
ATOM 580 C C . ALA A 1 77 ? -5.069 4.557 9.480 1.00 91.81 77 ALA A C 1
ATOM 582 O O . ALA A 1 77 ? -4.582 4.251 8.392 1.00 91.81 77 ALA A O 1
ATOM 583 N N . SER A 1 78 ? -4.477 5.433 10.297 1.00 91.94 78 SER A N 1
ATOM 584 C CA . SER A 1 78 ? -3.257 6.163 9.926 1.00 91.94 78 SER A CA 1
ATOM 585 C C . SER A 1 78 ? -2.056 5.238 9.703 1.00 91.94 78 SER A C 1
ATOM 587 O O . SER A 1 78 ? -1.312 5.416 8.734 1.00 91.94 78 SER A O 1
ATOM 589 N N . TRP A 1 79 ? -1.883 4.211 10.540 1.00 93.44 79 TRP A N 1
ATOM 590 C CA . TRP A 1 79 ? -0.794 3.247 10.380 1.00 93.44 79 TRP A CA 1
ATOM 591 C C . TRP A 1 79 ? -1.023 2.281 9.213 1.00 93.44 79 TRP A C 1
ATOM 593 O O . TRP A 1 79 ? -0.071 2.019 8.472 1.00 93.44 79 TRP A O 1
ATOM 603 N N . TYR A 1 80 ? -2.258 1.819 8.976 1.00 94.56 80 TYR A N 1
ATOM 604 C CA . TYR A 1 80 ? -2.569 1.029 7.777 1.00 94.56 80 TYR A CA 1
ATOM 605 C C . TYR A 1 80 ? -2.368 1.838 6.500 1.00 94.56 80 TYR A C 1
ATOM 607 O O . TYR A 1 80 ? -1.742 1.346 5.562 1.00 94.56 80 TYR A O 1
ATOM 615 N N . PHE A 1 81 ? -2.805 3.097 6.477 1.00 93.19 81 PHE A N 1
ATOM 616 C CA . PHE A 1 81 ? -2.569 3.992 5.350 1.00 93.19 81 PHE A CA 1
ATOM 617 C C . PHE A 1 81 ? -1.069 4.194 5.094 1.00 93.19 81 PHE A C 1
ATOM 619 O O . PHE A 1 81 ? -0.598 4.061 3.963 1.00 93.19 81 PHE A O 1
ATOM 626 N N . LYS A 1 82 ? -0.280 4.431 6.149 1.00 92.44 82 LYS A N 1
ATOM 627 C CA . LYS A 1 82 ? 1.182 4.539 6.037 1.00 92.44 82 LYS A CA 1
ATOM 628 C C . LYS A 1 82 ? 1.806 3.268 5.456 1.00 92.44 82 LYS A C 1
ATOM 630 O O . LYS A 1 82 ? 2.655 3.353 4.575 1.00 92.44 82 LYS A O 1
ATOM 635 N N . ALA A 1 83 ? 1.372 2.095 5.906 1.00 94.69 83 ALA A N 1
ATOM 636 C CA . ALA A 1 83 ? 1.848 0.824 5.372 1.00 94.69 83 ALA A CA 1
ATOM 637 C C . ALA A 1 83 ? 1.443 0.622 3.898 1.00 94.69 83 ALA A C 1
ATOM 639 O O . ALA A 1 83 ? 2.281 0.241 3.083 1.00 94.69 83 ALA A O 1
ATOM 640 N N . ALA A 1 84 ? 0.195 0.940 3.542 1.00 93.06 84 ALA A N 1
ATOM 641 C CA . ALA A 1 84 ? -0.327 0.837 2.180 1.00 93.06 84 ALA A CA 1
ATOM 642 C C . ALA A 1 84 ? 0.419 1.758 1.202 1.00 93.06 84 ALA A C 1
ATOM 644 O O . ALA A 1 84 ? 0.860 1.313 0.146 1.00 93.06 84 ALA A O 1
ATOM 645 N N . THR A 1 85 ? 0.638 3.024 1.576 1.00 90.81 85 THR A N 1
ATOM 646 C CA . THR A 1 85 ? 1.419 3.975 0.759 1.00 90.81 85 THR A CA 1
ATOM 647 C C . THR A 1 85 ? 2.885 3.572 0.605 1.00 90.81 85 THR A C 1
ATOM 649 O O . THR A 1 85 ? 3.511 3.927 -0.390 1.00 90.81 85 THR A O 1
ATOM 652 N N . GLY A 1 86 ? 3.423 2.797 1.550 1.00 88.81 86 GLY A N 1
ATOM 653 C CA . GLY A 1 86 ? 4.747 2.191 1.442 1.00 88.81 86 GLY A CA 1
ATOM 654 C C . GLY A 1 86 ? 4.778 0.861 0.677 1.00 88.81 86 GLY A C 1
ATOM 655 O O . GLY A 1 86 ? 5.834 0.241 0.622 1.00 88.81 86 GLY A O 1
ATOM 656 N N . GLY A 1 87 ? 3.661 0.420 0.088 1.00 88.75 87 GLY A N 1
ATOM 657 C CA . GLY A 1 87 ? 3.587 -0.779 -0.755 1.00 88.75 87 GLY A CA 1
ATOM 658 C C . GLY A 1 87 ? 3.149 -2.064 -0.044 1.00 88.75 87 GLY A C 1
ATOM 659 O O . GLY A 1 87 ? 3.172 -3.128 -0.658 1.00 88.75 87 GLY A O 1
ATOM 660 N N . HIS A 1 88 ? 2.725 -2.007 1.224 1.00 93.50 88 HIS A N 1
ATOM 661 C CA . HIS A 1 88 ? 2.189 -3.183 1.916 1.00 93.50 88 HIS A CA 1
ATOM 662 C C . HIS A 1 88 ? 0.726 -3.420 1.526 1.00 93.50 88 HIS A C 1
ATOM 664 O O . HIS A 1 88 ? -0.192 -2.883 2.150 1.00 93.50 88 HIS A O 1
ATOM 670 N N . ILE A 1 89 ? 0.521 -4.234 0.488 1.00 91.31 89 ILE A N 1
ATOM 671 C CA . ILE A 1 89 ? -0.796 -4.517 -0.104 1.00 91.31 89 ILE A CA 1
ATOM 672 C C . ILE A 1 89 ? -1.845 -4.985 0.919 1.00 91.31 89 ILE A C 1
ATOM 674 O O . ILE A 1 89 ? -2.924 -4.387 0.921 1.00 91.31 89 ILE A O 1
ATOM 678 N N . PRO A 1 90 ? -1.565 -5.927 1.848 1.00 93.50 90 PRO A N 1
ATOM 679 C CA . PRO A 1 90 ? -2.580 -6.376 2.807 1.00 93.50 90 PRO A CA 1
ATOM 680 C C . PRO A 1 90 ? -3.150 -5.243 3.671 1.00 93.50 90 PRO A C 1
ATOM 682 O O . PRO A 1 90 ? -4.299 -5.292 4.101 1.00 93.50 90 PRO A O 1
ATOM 685 N N . SER A 1 91 ? -2.384 -4.167 3.892 1.00 95.12 91 SER A N 1
ATOM 686 C CA . SER A 1 91 ? -2.870 -3.010 4.653 1.00 95.12 91 SER A CA 1
ATOM 687 C C . SER A 1 91 ? -4.036 -2.297 3.973 1.00 95.12 91 SER A C 1
ATOM 689 O O . SER A 1 91 ? -4.844 -1.685 4.664 1.00 95.12 91 SER A O 1
ATOM 691 N N . ILE A 1 92 ? -4.135 -2.366 2.640 1.00 94.69 92 ILE A N 1
ATOM 692 C CA . ILE A 1 92 ? -5.261 -1.802 1.885 1.00 94.69 92 ILE A CA 1
ATOM 693 C C . ILE A 1 92 ? -6.543 -2.555 2.254 1.00 94.69 92 ILE A C 1
ATOM 695 O O . ILE A 1 92 ? -7.556 -1.926 2.549 1.00 94.69 92 ILE A O 1
ATOM 699 N N . THR A 1 93 ? -6.482 -3.887 2.314 1.00 96.00 93 THR A N 1
ATOM 700 C CA . THR A 1 93 ? -7.609 -4.743 2.708 1.00 96.00 93 THR A CA 1
ATOM 701 C C . THR A 1 93 ? -8.048 -4.465 4.145 1.00 96.00 93 THR A C 1
ATOM 703 O O . THR A 1 93 ? -9.234 -4.279 4.406 1.00 96.00 93 THR A O 1
ATOM 706 N N . HIS A 1 94 ? -7.104 -4.353 5.081 1.00 94.81 94 HIS A N 1
ATOM 707 C CA . HIS A 1 94 ? -7.427 -4.026 6.473 1.00 94.81 94 HIS A CA 1
ATOM 708 C C . HIS A 1 94 ? -8.010 -2.613 6.636 1.00 94.81 94 HIS A C 1
ATOM 710 O O . HIS A 1 94 ? -8.952 -2.419 7.405 1.00 94.81 94 HIS A O 1
ATOM 716 N N . LEU A 1 95 ? -7.514 -1.632 5.875 1.00 93.88 95 LEU A N 1
ATOM 717 C CA . LEU A 1 95 ? -8.102 -0.291 5.837 1.00 93.88 95 LEU A CA 1
ATOM 718 C C . LEU A 1 95 ? -9.537 -0.324 5.291 1.00 93.88 95 LEU A C 1
ATOM 720 O O . LEU A 1 95 ? -10.410 0.368 5.815 1.00 93.88 95 LEU A O 1
ATOM 724 N N . ALA A 1 96 ? -9.791 -1.164 4.288 1.00 94.44 96 ALA A N 1
ATOM 725 C CA . ALA A 1 96 ? -11.118 -1.346 3.722 1.00 94.44 96 ALA A CA 1
ATOM 726 C C . ALA A 1 96 ? -12.104 -1.935 4.734 1.00 94.44 96 ALA A C 1
ATOM 728 O O . ALA A 1 96 ? -13.206 -1.411 4.881 1.00 94.44 96 ALA A O 1
ATOM 729 N N . ILE A 1 97 ? -11.691 -2.969 5.475 1.00 93.00 97 ILE A N 1
ATOM 730 C CA . ILE A 1 97 ? -12.488 -3.570 6.556 1.00 93.00 97 ILE A CA 1
ATOM 731 C C . ILE A 1 97 ? -12.785 -2.526 7.637 1.00 93.00 97 ILE A C 1
ATOM 733 O O . ILE A 1 97 ? -13.928 -2.397 8.076 1.00 93.00 97 ILE A O 1
ATOM 737 N N . LEU A 1 98 ? -11.783 -1.732 8.030 1.00 92.81 98 LEU A N 1
ATOM 738 C CA . LEU A 1 98 ? -11.967 -0.658 9.003 1.00 92.81 98 LEU A CA 1
ATOM 739 C C . LEU A 1 98 ? -12.998 0.370 8.513 1.00 92.81 98 LEU A C 1
ATOM 741 O O . LEU A 1 98 ? -13.910 0.720 9.258 1.00 92.81 98 LEU A O 1
ATOM 745 N N . ASN A 1 99 ? -12.902 0.821 7.262 1.00 90.75 99 ASN A N 1
ATOM 746 C CA . ASN A 1 99 ? -13.867 1.752 6.671 1.00 90.75 99 ASN A CA 1
ATOM 747 C C . ASN A 1 99 ? -15.274 1.150 6.600 1.00 90.75 99 ASN A C 1
ATOM 749 O O . ASN A 1 99 ? -16.249 1.815 6.953 1.00 90.75 99 ASN A O 1
ATOM 753 N N . PHE A 1 100 ? -15.376 -0.123 6.224 1.00 90.69 100 PHE A N 1
ATOM 754 C CA . PHE A 1 100 ? -16.640 -0.847 6.145 1.00 90.69 100 PHE A CA 1
ATOM 755 C C . PHE A 1 100 ? -17.335 -0.933 7.510 1.00 90.69 100 PHE A C 1
ATOM 757 O O . PHE A 1 100 ? -18.515 -0.596 7.626 1.00 90.69 100 PHE A O 1
ATOM 764 N N . ASN A 1 101 ? -16.585 -1.297 8.555 1.00 90.19 101 ASN A N 1
ATOM 765 C CA . ASN A 1 101 ? -17.082 -1.397 9.930 1.00 90.19 101 ASN A CA 1
ATOM 766 C C . ASN A 1 101 ? -17.523 -0.043 10.508 1.00 90.19 101 ASN A C 1
ATOM 768 O O . ASN A 1 101 ? -18.358 -0.005 11.406 1.00 90.19 101 ASN A O 1
ATOM 772 N N . ASN A 1 102 ? -16.999 1.063 9.973 1.00 88.44 102 ASN A N 1
ATOM 773 C CA . ASN A 1 102 ? -17.345 2.425 10.381 1.00 88.44 102 ASN A CA 1
ATOM 774 C C . ASN A 1 102 ? -18.394 3.093 9.469 1.00 88.44 102 ASN A C 1
ATOM 776 O O . ASN A 1 102 ? -18.621 4.296 9.566 1.00 88.44 102 ASN A O 1
ATOM 780 N N . GLY A 1 103 ? -19.048 2.330 8.586 1.00 89.25 103 GLY A N 1
ATOM 781 C CA . GLY A 1 103 ? -20.149 2.811 7.742 1.00 89.25 103 GLY A CA 1
ATOM 782 C C . GLY A 1 103 ? -19.732 3.392 6.388 1.00 89.25 103 GLY A C 1
ATOM 783 O O . GLY A 1 103 ? -20.595 3.649 5.551 1.00 89.25 103 GLY A O 1
ATOM 784 N N . TYR A 1 104 ? -18.433 3.519 6.111 1.00 90.25 104 TYR A N 1
ATOM 785 C CA . TYR A 1 104 ? -17.895 3.986 4.828 1.00 90.25 104 TYR A CA 1
ATOM 786 C C . TYR A 1 104 ? -17.776 2.833 3.822 1.00 90.25 104 TYR A C 1
ATOM 788 O O . TYR A 1 104 ? -16.689 2.496 3.346 1.00 90.25 104 TYR A O 1
ATOM 796 N N . LYS A 1 105 ? -18.911 2.199 3.513 1.00 89.00 105 LYS A N 1
ATOM 797 C CA . LYS A 1 105 ? -18.960 0.973 2.703 1.00 89.00 105 LYS A CA 1
ATOM 798 C C . LYS A 1 105 ? -18.416 1.172 1.289 1.00 89.00 105 LYS A C 1
ATOM 800 O O . LYS A 1 105 ? -17.602 0.366 0.854 1.00 89.00 105 LYS A O 1
ATOM 805 N N . ASP A 1 106 ? -18.786 2.259 0.613 1.00 87.19 106 ASP A N 1
ATOM 806 C CA . ASP A 1 106 ? -18.350 2.529 -0.768 1.00 87.19 106 ASP A CA 1
ATOM 807 C C . ASP A 1 106 ? -16.825 2.703 -0.868 1.00 87.19 106 ASP A C 1
ATOM 809 O O . ASP A 1 106 ? -16.169 2.153 -1.757 1.00 87.19 106 ASP A O 1
ATOM 813 N N . VAL A 1 107 ? -16.239 3.409 0.107 1.00 88.56 107 VAL A N 1
ATOM 814 C CA . VAL A 1 107 ? -14.783 3.562 0.233 1.00 88.56 107 VAL A CA 1
ATOM 815 C C . VAL A 1 107 ? -14.134 2.199 0.469 1.00 88.56 107 VAL A C 1
ATOM 817 O O . VAL A 1 107 ? -13.156 1.868 -0.198 1.00 88.56 107 VAL A O 1
ATOM 820 N N . GLY A 1 108 ? -14.713 1.378 1.350 1.00 90.81 108 GLY A N 1
ATOM 821 C CA . GLY A 1 108 ? -14.260 0.009 1.588 1.00 90.81 108 GLY A CA 1
ATOM 822 C C . GLY A 1 108 ? -14.260 -0.843 0.314 1.00 90.81 108 GLY A C 1
ATOM 823 O O . GLY A 1 108 ? -13.243 -1.447 -0.015 1.00 90.81 108 GLY A O 1
ATOM 824 N N . VAL A 1 109 ? -15.349 -0.842 -0.462 1.00 91.88 109 VAL A N 1
ATOM 825 C CA . VAL A 1 109 ? -15.444 -1.624 -1.710 1.00 91.88 109 VAL A CA 1
ATOM 826 C C . VAL A 1 109 ? -14.381 -1.192 -2.721 1.00 91.88 109 VAL A C 1
ATOM 828 O O . VAL A 1 109 ? -13.692 -2.047 -3.278 1.00 91.88 109 VAL A O 1
ATOM 831 N N . SER A 1 110 ? -14.186 0.114 -2.927 1.00 91.50 110 SER A N 1
ATOM 832 C CA . SER A 1 110 ? -13.160 0.603 -3.863 1.00 91.50 110 SER A CA 1
ATOM 833 C C . SER A 1 110 ? -11.735 0.207 -3.440 1.00 91.50 110 SER A C 1
ATOM 835 O O . SER A 1 110 ? -10.907 -0.151 -4.282 1.00 91.50 110 SER A O 1
ATOM 837 N N . GLN A 1 111 ? -11.454 0.184 -2.133 1.00 92.31 111 GLN A N 1
ATOM 838 C CA . GLN A 1 111 ? -10.174 -0.273 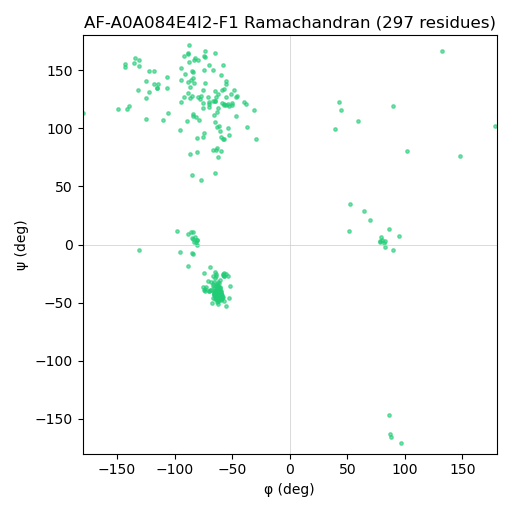-1.588 1.00 92.31 111 GLN A CA 1
ATOM 839 C C . GLN A 1 111 ? -9.986 -1.787 -1.745 1.00 92.31 111 GLN A C 1
ATOM 841 O O . GLN A 1 111 ? -8.899 -2.224 -2.125 1.00 92.31 111 GLN A O 1
ATOM 846 N N . LEU A 1 112 ? -11.036 -2.586 -1.532 1.00 95.12 112 LEU A N 1
ATOM 847 C CA . LEU A 1 112 ? -10.998 -4.028 -1.792 1.00 95.12 112 LEU A CA 1
ATOM 848 C C . LEU A 1 112 ? -10.763 -4.323 -3.276 1.00 95.12 112 LEU A C 1
ATOM 850 O O . LEU A 1 112 ? -9.949 -5.182 -3.601 1.00 95.12 112 LEU A O 1
ATOM 854 N N . GLN A 1 113 ? -11.407 -3.588 -4.186 1.00 94.50 113 GLN A N 1
ATOM 855 C CA . GLN A 1 113 ? -11.163 -3.721 -5.627 1.00 94.50 113 GLN A CA 1
ATOM 856 C C . GLN A 1 113 ? -9.699 -3.434 -5.975 1.00 94.50 113 GLN A C 1
ATOM 858 O O . GLN A 1 113 ? -9.088 -4.183 -6.738 1.00 94.50 113 GLN A O 1
ATOM 863 N N . LEU A 1 114 ? -9.105 -2.392 -5.387 1.00 92.88 114 LEU A N 1
ATOM 864 C CA . LEU A 1 114 ? -7.687 -2.092 -5.573 1.00 92.88 114 LEU A CA 1
ATOM 865 C C . LEU A 1 114 ? -6.785 -3.215 -5.037 1.00 92.88 114 LEU A C 1
ATOM 867 O O . LEU A 1 114 ? -5.872 -3.645 -5.739 1.00 92.88 114 LEU A O 1
ATOM 871 N N . ALA A 1 115 ? -7.038 -3.714 -3.826 1.00 95.25 115 ALA A N 1
ATOM 872 C CA . ALA A 1 115 ? -6.267 -4.814 -3.244 1.00 95.25 115 ALA A CA 1
ATOM 873 C C . ALA A 1 115 ? -6.403 -6.115 -4.063 1.00 95.25 115 ALA A C 1
ATOM 875 O O . ALA A 1 115 ? -5.414 -6.804 -4.315 1.00 95.25 115 ALA A O 1
ATOM 876 N N . ALA A 1 116 ? -7.597 -6.406 -4.583 1.00 96.94 116 ALA A N 1
ATOM 877 C CA . ALA A 1 116 ? -7.854 -7.559 -5.442 1.00 96.94 116 ALA A CA 1
ATOM 878 C C . ALA A 1 116 ? -7.080 -7.508 -6.773 1.00 96.94 116 ALA A C 1
ATOM 880 O O . ALA A 1 116 ? -6.620 -8.551 -7.249 1.00 96.94 116 ALA A O 1
ATOM 881 N N . ARG A 1 117 ? -6.874 -6.309 -7.342 1.00 96.25 117 ARG A N 1
ATOM 882 C CA . ARG A 1 117 ? -6.008 -6.085 -8.520 1.00 96.25 117 ARG A CA 1
ATOM 883 C C . ARG A 1 117 ? -4.526 -6.343 -8.233 1.00 96.25 117 ARG A C 1
ATOM 885 O O . ARG A 1 117 ? -3.772 -6.735 -9.122 1.00 96.25 117 ARG A O 1
ATOM 892 N N . TRP A 1 118 ? -4.112 -6.180 -6.978 1.00 94.88 118 TRP A N 1
ATOM 893 C CA . TRP A 1 118 ? -2.796 -6.588 -6.479 1.00 94.88 118 TRP A CA 1
ATOM 894 C C . TRP A 1 118 ? -2.721 -8.066 -6.071 1.00 94.88 118 TRP A C 1
ATOM 896 O O . TRP A 1 118 ? -1.715 -8.493 -5.509 1.00 94.88 118 TRP A O 1
ATOM 906 N N . ASN A 1 119 ? -3.745 -8.855 -6.408 1.00 96.25 119 ASN A N 1
ATOM 907 C CA . ASN A 1 119 ? -3.844 -10.277 -6.096 1.00 96.25 119 ASN A CA 1
ATOM 908 C C . ASN A 1 119 ? -3.916 -10.595 -4.588 1.00 96.25 119 ASN A C 1
ATOM 910 O O . ASN A 1 119 ? -3.494 -11.669 -4.162 1.00 96.25 119 ASN A O 1
ATOM 914 N N . ASP A 1 120 ? -4.455 -9.683 -3.773 1.00 96.00 120 ASP A N 1
ATOM 915 C CA . ASP A 1 120 ? -4.731 -9.957 -2.360 1.00 96.00 120 ASP A CA 1
ATOM 916 C C . ASP A 1 120 ? -5.903 -10.943 -2.229 1.00 96.00 120 ASP A C 1
ATOM 918 O O . ASP A 1 120 ? -7.017 -10.661 -2.676 1.00 96.00 120 ASP A O 1
ATOM 922 N N . SER A 1 121 ? -5.657 -12.119 -1.646 1.00 96.31 121 SER A N 1
ATOM 923 C CA . SER A 1 121 ? -6.662 -13.186 -1.568 1.00 96.31 121 SER A CA 1
ATOM 924 C C . SER A 1 121 ? -7.853 -12.794 -0.696 1.00 96.31 121 SER A C 1
ATOM 926 O O . SER A 1 121 ? -8.995 -12.997 -1.099 1.00 96.31 121 SER A O 1
ATOM 928 N N . LEU A 1 122 ? -7.596 -12.163 0.454 1.00 95.94 122 LEU A N 1
ATOM 929 C CA . LEU A 1 122 ? -8.643 -11.744 1.384 1.00 95.94 122 LEU A CA 1
ATOM 930 C C . LEU A 1 122 ? -9.574 -10.715 0.735 1.00 95.94 122 LEU A C 1
ATOM 932 O O . LEU A 1 122 ? -10.791 -10.812 0.872 1.00 95.94 122 LEU A O 1
ATOM 936 N N . ALA A 1 123 ? -9.026 -9.759 -0.017 1.00 96.62 123 ALA A N 1
ATOM 937 C CA . ALA A 1 123 ? -9.837 -8.782 -0.730 1.00 96.62 123 ALA A CA 1
ATOM 938 C C . ALA A 1 123 ? -10.737 -9.420 -1.795 1.00 96.62 123 ALA A C 1
ATOM 940 O O . ALA A 1 123 ? -11.900 -9.039 -1.930 1.00 96.62 123 ALA A O 1
ATOM 941 N N . ARG A 1 124 ? -10.214 -10.402 -2.539 1.00 96.62 124 ARG A N 1
ATOM 942 C CA . ARG A 1 124 ? -10.976 -11.141 -3.559 1.00 96.62 124 ARG A CA 1
ATOM 943 C C . ARG A 1 124 ? -12.110 -11.947 -2.931 1.00 96.62 124 ARG A C 1
ATOM 945 O O . ARG A 1 124 ? -13.229 -11.894 -3.439 1.00 96.62 124 ARG A O 1
ATOM 952 N N . ASP A 1 125 ? -11.838 -12.618 -1.815 1.00 97.12 125 ASP A N 1
ATOM 953 C CA . ASP A 1 125 ? -12.835 -13.393 -1.075 1.00 97.12 125 ASP A CA 1
ATOM 954 C C . ASP A 1 125 ? -13.943 -12.490 -0.517 1.00 97.12 125 ASP A C 1
ATOM 956 O O . ASP A 1 125 ? -15.125 -12.791 -0.678 1.00 97.12 125 ASP A O 1
ATOM 960 N N . LEU A 1 126 ? -13.581 -11.347 0.077 1.00 95.69 126 LEU A N 1
ATOM 961 C CA . LEU A 1 126 ? -14.546 -10.375 0.600 1.00 95.69 126 LEU A CA 1
ATOM 962 C C . LEU A 1 126 ? -15.423 -9.778 -0.507 1.00 95.69 126 LEU A C 1
ATOM 964 O O . LEU A 1 126 ? -16.633 -9.673 -0.329 1.00 95.69 126 LEU A O 1
ATOM 968 N N . LEU A 1 127 ? -14.853 -9.424 -1.663 1.00 96.25 127 LEU A N 1
ATOM 969 C CA . LEU A 1 127 ? -15.642 -8.962 -2.813 1.00 96.25 127 LEU A CA 1
ATOM 970 C C . LEU A 1 127 ? -16.622 -10.035 -3.295 1.00 96.25 127 LEU A C 1
ATOM 972 O O . LEU A 1 127 ? -17.785 -9.716 -3.531 1.00 96.25 127 LEU A O 1
ATOM 976 N N . GLY A 1 128 ? -16.180 -11.294 -3.378 1.00 95.88 128 GLY A N 1
ATOM 977 C CA . GLY A 1 128 ? -17.043 -12.416 -3.747 1.00 95.88 128 GLY A CA 1
ATOM 978 C C . GLY A 1 128 ? -18.188 -12.637 -2.755 1.00 95.88 128 GLY A C 1
ATOM 979 O O . GLY A 1 128 ? -19.327 -12.833 -3.165 1.00 95.88 128 GLY A O 1
ATOM 980 N N . GLN A 1 129 ? -17.920 -12.534 -1.449 1.00 95.25 129 GLN A N 1
ATOM 981 C CA . GLN A 1 129 ? -18.954 -12.638 -0.408 1.00 95.25 129 GLN A CA 1
ATOM 982 C C . GLN A 1 129 ? -19.977 -11.494 -0.459 1.00 95.25 129 GLN A C 1
ATOM 984 O O . GLN A 1 129 ? -21.128 -11.682 -0.074 1.00 95.25 129 GLN A O 1
ATOM 989 N N . MET A 1 130 ? -19.569 -10.316 -0.931 1.00 93.50 130 MET A N 1
ATOM 990 C C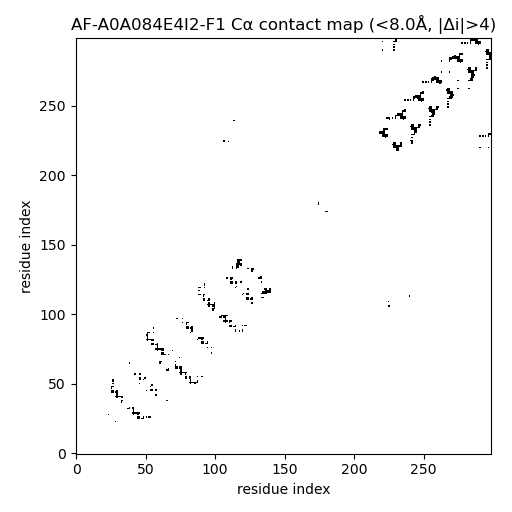A . MET A 1 130 ? -20.442 -9.151 -1.099 1.00 93.50 130 MET A CA 1
ATOM 991 C C . MET A 1 130 ? -21.152 -9.106 -2.462 1.00 93.50 130 MET A C 1
ATOM 993 O O . MET A 1 130 ? -21.739 -8.072 -2.794 1.00 93.50 130 MET A O 1
ATOM 997 N N . ASP A 1 131 ? -21.060 -10.175 -3.263 1.00 94.56 131 ASP A N 1
ATOM 998 C CA . ASP A 1 131 ? -21.585 -10.240 -4.635 1.00 94.56 131 ASP A CA 1
ATOM 999 C C . ASP A 1 131 ? -21.104 -9.061 -5.507 1.00 94.56 131 ASP A C 1
ATOM 1001 O O . ASP A 1 131 ? -21.824 -8.498 -6.331 1.00 94.56 131 ASP A O 1
ATOM 1005 N N . GLN A 1 132 ? -19.865 -8.619 -5.268 1.00 93.56 132 GLN A N 1
ATOM 1006 C CA . GLN A 1 132 ? -19.215 -7.573 -6.046 1.00 93.56 132 GLN A CA 1
ATOM 1007 C C . GLN A 1 132 ? -18.370 -8.186 -7.158 1.00 93.56 132 GLN A C 1
ATOM 1009 O O . GLN A 1 132 ? -17.808 -9.275 -7.031 1.00 93.56 132 GLN A O 1
ATOM 1014 N N . VAL A 1 133 ? -18.209 -7.434 -8.246 1.00 93.06 133 VAL A N 1
ATOM 1015 C CA . VAL A 1 133 ? -17.319 -7.824 -9.342 1.00 93.06 133 VAL A CA 1
ATOM 1016 C C . VAL A 1 133 ? -15.881 -7.899 -8.824 1.00 93.06 133 VAL A C 1
ATOM 1018 O O . VAL A 1 133 ? -15.311 -6.892 -8.399 1.00 93.06 133 VAL A O 1
ATOM 1021 N N . VAL A 1 134 ? -15.289 -9.094 -8.879 1.00 95.56 134 VAL A N 1
ATOM 1022 C CA . VAL A 1 134 ? -13.889 -9.329 -8.507 1.00 95.56 134 VAL A CA 1
ATOM 1023 C C . VAL A 1 134 ? -13.000 -9.001 -9.711 1.00 95.56 134 VAL A C 1
ATOM 1025 O O . VAL A 1 134 ? -13.058 -9.715 -10.713 1.00 95.56 134 VAL A O 1
ATOM 1028 N N . PRO A 1 135 ? -12.168 -7.946 -9.655 1.00 94.19 135 PRO A N 1
ATOM 1029 C CA . PRO A 1 135 ? -11.303 -7.593 -10.773 1.00 94.19 135 PRO A CA 1
ATOM 1030 C C . PRO A 1 135 ? -10.180 -8.622 -10.969 1.00 94.19 135 PRO A C 1
ATOM 1032 O O . PRO A 1 135 ? -9.755 -9.311 -10.034 1.00 94.19 135 PRO A O 1
ATOM 1035 N N . GLU A 1 136 ? -9.664 -8.719 -12.192 1.00 94.25 136 GLU A N 1
ATOM 1036 C CA . GLU A 1 136 ? -8.460 -9.501 -12.479 1.00 94.25 136 GLU A CA 1
ATOM 1037 C C . GLU A 1 136 ? -7.219 -8.875 -11.811 1.00 94.25 136 GLU A C 1
ATOM 1039 O O . GLU A 1 136 ? -7.171 -7.656 -11.635 1.00 94.25 136 GLU A O 1
ATOM 1044 N N . PRO A 1 137 ? -6.202 -9.678 -11.433 1.00 95.94 137 PRO A N 1
ATOM 1045 C CA . PRO A 1 137 ? -4.983 -9.200 -10.779 1.00 95.94 137 PRO A CA 1
ATOM 1046 C C . PRO A 1 137 ? -4.010 -8.528 -11.771 1.00 95.94 137 PRO A C 1
ATOM 1048 O O . PRO A 1 137 ? -2.856 -8.929 -11.933 1.00 95.94 137 PRO A O 1
ATOM 1051 N N . ASP A 1 138 ? -4.491 -7.521 -12.493 1.00 94.69 138 ASP A N 1
ATOM 1052 C CA . ASP A 1 138 ? -3.773 -6.830 -13.562 1.00 94.69 138 ASP A CA 1
ATOM 1053 C C . ASP A 1 138 ? -2.546 -6.056 -13.056 1.00 94.69 138 ASP A C 1
ATOM 1055 O O . ASP A 1 138 ? -1.472 -6.166 -13.649 1.00 94.69 138 ASP A O 1
ATOM 1059 N N . LEU A 1 139 ? -2.665 -5.343 -11.930 1.00 92.81 139 LEU A N 1
ATOM 1060 C CA . LEU A 1 139 ? -1.554 -4.609 -11.308 1.00 92.81 139 LEU A CA 1
ATOM 1061 C C . LEU A 1 139 ? -0.445 -5.559 -10.844 1.00 92.81 139 LEU A C 1
ATOM 1063 O O . LEU A 1 139 ? 0.738 -5.297 -11.073 1.00 92.81 139 LEU A O 1
ATOM 1067 N N . TYR A 1 140 ? -0.824 -6.699 -10.262 1.00 93.06 140 TYR A N 1
ATOM 1068 C CA . TYR A 1 140 ? 0.122 -7.750 -9.887 1.00 93.06 140 TYR A CA 1
ATOM 1069 C C . TYR A 1 140 ? 0.844 -8.330 -11.112 1.00 93.06 140 TYR A C 1
ATOM 1071 O O . TYR A 1 140 ? 2.074 -8.418 -11.142 1.00 93.06 140 TYR A O 1
ATOM 1079 N N . ASN A 1 141 ? 0.090 -8.666 -12.161 1.00 93.88 141 ASN A N 1
ATOM 1080 C CA . ASN A 1 141 ? 0.650 -9.204 -13.399 1.00 93.88 141 ASN A CA 1
ATOM 1081 C C . ASN A 1 141 ? 1.595 -8.206 -14.082 1.00 93.88 141 ASN A C 1
ATOM 1083 O O . ASN A 1 141 ? 2.653 -8.600 -14.579 1.00 93.88 141 ASN A O 1
ATOM 1087 N N . GLN A 1 142 ? 1.250 -6.917 -14.072 1.00 94.38 142 GLN A N 1
ATOM 1088 C CA . GLN A 1 142 ? 2.090 -5.853 -14.609 1.00 94.38 142 GLN A CA 1
ATOM 1089 C C . GLN A 1 142 ? 3.399 -5.715 -13.819 1.00 94.38 142 GLN A C 1
ATOM 1091 O O . GLN A 1 142 ? 4.467 -5.632 -14.428 1.00 94.38 142 GLN A O 1
ATOM 1096 N N . ALA A 1 143 ? 3.345 -5.743 -12.484 1.00 91.50 143 ALA A N 1
ATOM 1097 C CA . ALA A 1 143 ? 4.541 -5.712 -11.642 1.00 91.50 143 ALA A CA 1
ATOM 1098 C C . ALA A 1 143 ? 5.469 -6.904 -11.938 1.00 91.50 143 ALA A C 1
ATOM 1100 O O . ALA A 1 143 ? 6.664 -6.723 -12.183 1.00 91.50 143 ALA A O 1
ATOM 1101 N N . LEU A 1 144 ? 4.906 -8.109 -12.054 1.00 93.94 144 LEU A N 1
ATOM 1102 C CA . LEU A 1 144 ? 5.662 -9.317 -12.389 1.00 93.94 144 LEU A CA 1
ATOM 1103 C C . LEU A 1 144 ? 6.289 -9.256 -13.793 1.00 93.94 144 LEU A C 1
ATOM 1105 O O . LEU A 1 144 ? 7.382 -9.777 -14.026 1.00 93.94 144 LEU A O 1
ATOM 1109 N N . GLN A 1 145 ? 5.608 -8.649 -14.768 1.00 94.00 145 GLN A N 1
ATOM 1110 C CA . GLN A 1 145 ? 6.180 -8.421 -16.099 1.00 94.00 145 GLN A CA 1
ATOM 1111 C C . GLN A 1 145 ? 7.352 -7.437 -16.050 1.00 94.00 145 GLN A C 1
ATOM 1113 O O . GLN A 1 145 ? 8.372 -7.682 -16.693 1.00 94.00 145 GLN A O 1
ATOM 1118 N N . GLN A 1 146 ? 7.245 -6.362 -15.264 1.00 93.31 146 GLN A N 1
ATOM 1119 C CA . GLN A 1 146 ? 8.333 -5.398 -15.093 1.00 93.31 146 GLN A CA 1
ATOM 1120 C C . GLN A 1 146 ? 9.562 -6.031 -14.437 1.00 93.31 146 GLN A C 1
ATOM 1122 O O . GLN A 1 146 ? 10.683 -5.780 -14.876 1.00 93.31 146 GLN A O 1
ATOM 1127 N N . GLU A 1 147 ? 9.379 -6.874 -13.422 1.00 93.38 147 GLU A N 1
ATOM 1128 C CA . GLU A 1 147 ? 10.488 -7.587 -12.779 1.00 93.38 147 GLU A CA 1
ATOM 1129 C C . GLU A 1 147 ? 11.190 -8.544 -13.741 1.00 93.38 147 GLU A C 1
ATOM 1131 O O . GLU A 1 147 ? 12.417 -8.509 -13.856 1.00 93.38 147 GLU A O 1
ATOM 1136 N N . ARG A 1 148 ? 10.421 -9.329 -14.505 1.00 94.44 148 ARG A N 1
ATOM 1137 C CA . ARG A 1 148 ? 10.974 -10.201 -15.550 1.00 94.44 148 ARG A CA 1
ATOM 1138 C C . ARG A 1 148 ? 11.731 -9.401 -16.608 1.00 94.44 148 ARG A C 1
ATOM 1140 O O . ARG A 1 148 ? 12.862 -9.740 -16.937 1.00 94.44 148 ARG A O 1
ATOM 1147 N N . ALA A 1 149 ? 11.161 -8.296 -17.090 1.00 93.69 149 ALA A N 1
ATOM 1148 C CA . ALA A 1 149 ? 11.823 -7.418 -18.054 1.00 93.69 149 ALA A CA 1
ATOM 1149 C C . ALA A 1 149 ? 13.138 -6.833 -17.507 1.00 93.69 149 ALA A C 1
ATOM 1151 O O . ALA A 1 149 ? 14.129 -6.765 -18.233 1.00 93.69 149 ALA A O 1
ATOM 1152 N N . ARG A 1 150 ? 13.182 -6.461 -16.219 1.00 94.44 150 ARG A N 1
ATOM 1153 C CA . ARG A 1 150 ? 14.414 -6.005 -15.552 1.00 94.44 150 ARG A CA 1
ATOM 1154 C C . ARG A 1 150 ? 15.473 -7.103 -15.501 1.00 94.44 150 ARG A C 1
ATOM 1156 O O . ARG A 1 150 ? 16.637 -6.816 -15.768 1.00 94.44 150 ARG A O 1
ATOM 1163 N N . GLN A 1 151 ? 15.090 -8.339 -15.186 1.00 94.19 151 GLN A N 1
ATOM 1164 C CA . GLN A 1 151 ? 16.018 -9.475 -15.161 1.00 94.19 151 GLN A CA 1
ATOM 1165 C C . GLN A 1 151 ? 16.616 -9.732 -16.548 1.00 94.19 151 GLN A C 1
ATOM 1167 O O . GLN A 1 151 ? 17.840 -9.746 -16.686 1.00 94.19 151 GLN A O 1
ATOM 1172 N N . PHE A 1 152 ? 15.776 -9.791 -17.584 1.00 95.06 152 PHE A N 1
ATOM 1173 C CA . PHE A 1 152 ? 16.244 -9.933 -18.965 1.00 95.06 152 PHE A CA 1
ATOM 1174 C C . PHE A 1 152 ? 17.158 -8.777 -19.396 1.00 95.06 152 PHE A C 1
ATOM 1176 O O . PHE A 1 152 ? 18.188 -9.001 -20.029 1.00 95.06 152 PHE A O 1
ATOM 1183 N N . ALA A 1 153 ? 16.846 -7.536 -19.009 1.00 93.56 153 ALA A N 1
ATOM 1184 C CA . ALA A 1 153 ? 17.695 -6.385 -19.316 1.00 93.56 153 ALA A CA 1
ATOM 1185 C C . ALA A 1 153 ? 19.083 -6.481 -18.654 1.00 93.56 153 ALA A C 1
ATOM 1187 O O . ALA A 1 153 ? 20.092 -6.162 -19.284 1.00 93.56 153 ALA A O 1
ATOM 1188 N N . VAL A 1 154 ? 19.155 -6.952 -17.403 1.00 94.94 154 VAL A N 1
ATOM 1189 C CA . VAL A 1 154 ? 20.430 -7.170 -16.698 1.00 94.94 154 VAL A CA 1
ATOM 1190 C C . VAL A 1 154 ? 21.252 -8.269 -17.372 1.00 94.94 154 VAL A C 1
ATOM 1192 O O . VAL A 1 154 ? 22.470 -8.127 -17.499 1.00 94.94 154 VAL A O 1
ATOM 1195 N N . GLU A 1 155 ? 20.614 -9.346 -17.824 1.00 93.56 155 GLU A N 1
ATOM 1196 C CA . GLU A 1 155 ? 21.283 -10.427 -18.554 1.00 93.56 155 GLU A CA 1
ATOM 1197 C C . GLU A 1 155 ? 21.859 -9.947 -19.888 1.00 93.56 155 GLU A C 1
ATOM 1199 O O . GLU A 1 155 ? 23.042 -10.168 -20.156 1.00 93.56 155 GLU A O 1
ATOM 1204 N N . ILE A 1 156 ? 21.073 -9.208 -20.677 1.00 93.62 156 ILE A N 1
ATOM 1205 C CA . ILE A 1 156 ? 21.534 -8.605 -21.936 1.00 93.62 156 ILE A CA 1
ATOM 1206 C C . ILE A 1 156 ? 22.702 -7.649 -21.671 1.00 93.62 156 ILE A C 1
ATOM 1208 O O . ILE A 1 156 ? 23.720 -7.715 -22.359 1.00 93.62 156 ILE A O 1
ATOM 1212 N N . ALA A 1 157 ? 22.612 -6.807 -20.638 1.00 93.44 157 ALA A N 1
ATOM 1213 C CA . ALA A 1 157 ? 23.692 -5.892 -20.273 1.00 93.44 157 ALA A CA 1
ATOM 1214 C C . ALA A 1 157 ? 24.983 -6.635 -19.875 1.00 93.44 157 ALA A C 1
ATOM 1216 O O . ALA A 1 157 ? 26.086 -6.190 -20.205 1.00 93.44 157 ALA A O 1
ATOM 1217 N N . ARG A 1 158 ? 24.871 -7.786 -19.194 1.00 93.94 158 ARG A N 1
ATOM 1218 C CA . ARG A 1 158 ? 26.021 -8.651 -18.877 1.00 93.94 158 ARG A CA 1
ATOM 1219 C C . ARG A 1 158 ? 26.628 -9.268 -20.136 1.00 93.94 158 ARG A C 1
ATOM 1221 O O . ARG A 1 158 ? 27.848 -9.215 -20.285 1.00 93.94 158 ARG A O 1
ATOM 1228 N N . GLN A 1 159 ? 25.804 -9.795 -21.043 1.00 92.38 159 GLN A N 1
ATOM 1229 C CA . GLN A 1 159 ? 26.273 -10.363 -22.312 1.00 92.38 159 GLN A CA 1
ATOM 1230 C C . GLN A 1 159 ? 26.958 -9.310 -23.188 1.00 92.38 159 GLN A C 1
ATOM 1232 O O . GLN A 1 159 ? 28.054 -9.547 -23.691 1.00 92.38 159 GLN A O 1
ATOM 1237 N N . GLN A 1 160 ? 26.374 -8.116 -23.312 1.00 91.00 160 GLN A N 1
ATOM 1238 C CA . GLN A 1 160 ? 26.980 -7.010 -24.056 1.00 91.00 160 GLN A CA 1
ATOM 1239 C C . GLN A 1 160 ? 28.328 -6.595 -23.463 1.00 91.00 160 GLN A C 1
ATOM 1241 O O . GLN A 1 160 ? 29.283 -6.384 -24.208 1.00 91.00 160 GLN A O 1
ATOM 1246 N N . ARG A 1 161 ? 28.445 -6.539 -22.130 1.00 88.88 161 ARG A N 1
ATOM 1247 C CA . ARG A 1 161 ? 29.722 -6.246 -21.466 1.00 88.88 161 ARG A CA 1
ATOM 1248 C C . ARG A 1 161 ? 30.775 -7.314 -21.770 1.00 88.88 161 ARG A C 1
ATOM 1250 O O . ARG A 1 161 ? 31.918 -6.965 -22.043 1.00 88.88 161 ARG A O 1
ATOM 1257 N N . GLN A 1 162 ? 30.404 -8.596 -21.763 1.00 88.62 162 GLN A N 1
ATOM 1258 C CA . GLN A 1 162 ? 31.313 -9.681 -22.150 1.00 88.62 162 GLN A CA 1
ATOM 1259 C C . GLN A 1 162 ? 31.721 -9.592 -23.625 1.00 88.62 162 GLN A C 1
ATOM 1261 O O . GLN A 1 162 ? 32.900 -9.752 -23.929 1.00 88.62 162 GLN A O 1
ATOM 1266 N N . ALA A 1 163 ? 30.789 -9.272 -24.527 1.00 83.25 163 ALA A N 1
ATOM 1267 C CA . ALA A 1 163 ? 31.081 -9.087 -25.946 1.00 83.25 163 ALA A CA 1
ATOM 1268 C C . ALA A 1 163 ? 32.019 -7.894 -26.194 1.00 83.25 163 ALA A C 1
ATOM 1270 O O . ALA A 1 163 ? 32.963 -8.016 -26.969 1.00 83.25 163 ALA A O 1
ATOM 1271 N N . GLN A 1 164 ? 31.825 -6.769 -25.496 1.00 85.19 164 GLN A N 1
ATOM 1272 C CA . GLN A 1 164 ? 32.742 -5.626 -25.563 1.00 85.19 164 GLN A CA 1
ATOM 1273 C C . GLN A 1 164 ? 34.134 -5.973 -25.028 1.00 85.19 164 GLN A C 1
ATOM 1275 O O . GLN A 1 164 ? 35.129 -5.628 -25.659 1.00 85.19 164 GLN A O 1
ATOM 1280 N N . ILE A 1 165 ? 34.226 -6.699 -23.906 1.00 78.25 165 ILE A N 1
ATOM 1281 C CA . ILE A 1 165 ? 35.513 -7.181 -23.382 1.00 78.25 165 ILE A CA 1
ATOM 1282 C C . ILE A 1 165 ? 36.182 -8.128 -24.388 1.00 78.25 165 ILE A C 1
ATOM 1284 O O . ILE A 1 165 ? 37.377 -7.996 -24.633 1.00 78.25 165 ILE A O 1
ATOM 1288 N N . ALA A 1 166 ? 35.432 -9.040 -25.010 1.00 75.75 166 ALA A N 1
ATOM 1289 C CA . ALA A 1 166 ? 35.956 -9.952 -26.025 1.00 75.75 166 ALA A CA 1
ATOM 1290 C C . ALA A 1 166 ? 36.447 -9.211 -27.280 1.00 75.75 166 ALA A C 1
ATOM 1292 O O . ALA A 1 166 ? 37.514 -9.533 -27.792 1.00 75.75 166 ALA A O 1
ATOM 1293 N N . GLN A 1 167 ? 35.724 -8.186 -27.743 1.00 78.12 167 GLN A N 1
ATOM 1294 C CA . GLN A 1 167 ? 36.164 -7.325 -28.848 1.00 78.12 167 GLN A CA 1
ATOM 1295 C C . GLN A 1 167 ? 37.422 -6.533 -28.482 1.00 78.12 167 GLN A C 1
ATOM 1297 O O . GLN A 1 167 ? 38.350 -6.454 -29.282 1.00 78.12 167 GLN A O 1
ATOM 1302 N N . MET A 1 168 ? 37.487 -5.995 -27.262 1.00 70.50 168 MET A N 1
ATOM 1303 C CA . MET A 1 168 ? 38.653 -5.259 -26.780 1.00 70.50 168 MET A CA 1
ATOM 1304 C C . MET A 1 168 ? 39.879 -6.178 -26.668 1.00 70.50 168 MET A C 1
ATOM 1306 O O . MET A 1 168 ? 40.946 -5.841 -27.173 1.00 70.50 168 MET A O 1
ATOM 1310 N N . LEU A 1 169 ? 39.734 -7.369 -26.080 1.00 70.00 169 LEU A N 1
ATOM 1311 C CA . LEU A 1 169 ? 40.805 -8.369 -26.007 1.00 70.00 169 LEU A CA 1
ATOM 1312 C C . LEU A 1 169 ? 41.214 -8.878 -27.398 1.00 70.00 169 LEU A C 1
ATOM 1314 O O . LEU A 1 169 ? 42.405 -9.012 -27.665 1.00 70.00 169 LEU A O 1
ATOM 1318 N N . GLY A 1 170 ? 40.256 -9.098 -28.301 1.00 61.03 170 GLY A N 1
ATOM 1319 C CA . GLY A 1 170 ? 40.526 -9.454 -29.696 1.00 61.03 170 GLY A CA 1
ATOM 1320 C C . GLY A 1 170 ? 41.320 -8.375 -30.436 1.00 61.03 170 GLY A C 1
ATOM 1321 O O . GLY A 1 170 ? 42.238 -8.699 -31.185 1.00 61.03 170 GLY A O 1
ATOM 1322 N N . TYR A 1 171 ? 41.041 -7.096 -30.164 1.00 60.94 171 TYR A N 1
ATOM 1323 C CA . TYR A 1 171 ? 41.802 -5.964 -30.698 1.00 60.94 171 TYR A CA 1
ATOM 1324 C C . TYR A 1 171 ? 43.245 -5.927 -30.162 1.00 60.94 171 TYR A C 1
ATOM 1326 O O . TYR A 1 171 ? 44.188 -5.732 -30.930 1.00 60.94 171 TYR A O 1
ATOM 1334 N N . PHE A 1 172 ? 43.444 -6.184 -28.863 1.00 59.47 172 PHE A N 1
ATOM 1335 C CA . PHE A 1 172 ? 44.780 -6.217 -28.254 1.00 59.47 172 PHE A CA 1
ATOM 1336 C C . PHE A 1 172 ? 45.641 -7.397 -28.728 1.00 59.47 172 PHE A C 1
ATOM 1338 O O . PHE A 1 172 ? 46.836 -7.222 -28.956 1.00 59.47 172 PHE A O 1
ATOM 1345 N N . ILE A 1 173 ? 45.057 -8.583 -28.914 1.00 60.41 173 ILE A N 1
ATOM 1346 C CA . ILE A 1 173 ? 45.793 -9.758 -29.411 1.00 60.41 173 ILE A CA 1
ATOM 1347 C C . ILE A 1 173 ? 46.051 -9.637 -30.926 1.00 60.41 173 ILE A C 1
ATOM 1349 O O . ILE A 1 173 ? 47.132 -9.991 -31.393 1.00 60.41 173 ILE A O 1
ATOM 1353 N N . GLY A 1 174 ? 45.101 -9.078 -31.688 1.00 53.47 174 GLY A N 1
ATOM 1354 C CA . GLY A 1 174 ? 45.199 -8.918 -33.143 1.00 53.47 174 GLY A CA 1
ATOM 1355 C C . GLY A 1 174 ? 46.238 -7.891 -33.607 1.00 53.47 174 GLY A C 1
ATOM 1356 O O . GLY A 1 174 ? 46.958 -8.160 -34.563 1.00 53.47 174 GLY A O 1
ATOM 1357 N N . CYS A 1 175 ? 46.382 -6.752 -32.920 1.00 55.41 175 CYS A N 1
ATOM 1358 C CA . CYS A 1 175 ? 47.389 -5.742 -33.288 1.00 55.41 175 CYS A CA 1
ATOM 1359 C C . CYS A 1 175 ? 48.794 -6.021 -32.694 1.00 55.41 175 CYS A C 1
ATOM 1361 O O . CYS A 1 175 ? 49.745 -5.327 -33.046 1.00 55.41 175 CYS A O 1
ATOM 1363 N N . GLY A 1 176 ? 48.957 -7.023 -31.816 1.00 50.78 176 GLY A N 1
ATOM 1364 C CA . GLY A 1 176 ? 50.225 -7.305 -31.123 1.00 50.78 176 GLY A CA 1
ATOM 1365 C C . GLY A 1 176 ? 51.203 -8.248 -31.840 1.00 50.78 176 GLY A C 1
ATOM 1366 O O . GLY A 1 176 ? 52.382 -8.251 -31.494 1.00 50.78 176 GLY A O 1
ATOM 1367 N N . LEU A 1 177 ? 50.755 -9.051 -32.816 1.00 53.47 177 LEU A N 1
ATOM 1368 C CA . LEU A 1 177 ? 51.584 -10.120 -33.412 1.00 53.47 177 LEU A CA 1
ATOM 1369 C C . LEU A 1 177 ? 51.626 -10.156 -34.951 1.00 53.47 177 LEU A C 1
ATOM 1371 O O . LEU A 1 177 ? 52.398 -10.931 -35.509 1.00 53.47 177 LEU A O 1
ATOM 1375 N N . GLY A 1 178 ? 50.872 -9.311 -35.657 1.00 47.22 178 GLY A N 1
ATOM 1376 C CA . GLY A 1 178 ? 50.909 -9.235 -37.121 1.00 47.22 178 GLY A CA 1
ATOM 1377 C C . GLY A 1 178 ? 50.792 -7.792 -37.592 1.00 47.22 178 GLY A C 1
ATOM 1378 O O . GLY A 1 178 ? 49.791 -7.135 -37.328 1.00 47.22 178 GLY A O 1
ATOM 1379 N N . GLY A 1 179 ? 51.831 -7.277 -38.248 1.00 48.28 179 GLY A N 1
ATOM 1380 C CA . GLY A 1 179 ? 51.880 -5.896 -38.720 1.00 48.28 179 GLY A CA 1
ATOM 1381 C C . GLY A 1 179 ? 50.718 -5.534 -39.653 1.00 48.28 179 GLY A C 1
ATOM 1382 O O . GLY A 1 179 ? 50.426 -6.259 -40.599 1.00 48.28 179 GLY A O 1
ATOM 1383 N N . GLY A 1 180 ? 50.114 -4.369 -39.400 1.00 49.62 180 GLY A N 1
ATOM 1384 C CA . GLY A 1 180 ? 49.155 -3.712 -40.289 1.00 49.62 180 GLY A CA 1
ATOM 1385 C C . GLY A 1 180 ? 47.696 -3.872 -39.865 1.00 49.62 180 GLY A C 1
ATOM 1386 O O . GLY A 1 180 ? 46.960 -4.665 -40.444 1.00 49.62 180 GLY A O 1
ATOM 1387 N N . CYS A 1 181 ? 47.236 -3.062 -38.908 1.00 47.69 181 CYS A N 1
ATOM 1388 C CA . CYS A 1 181 ? 45.805 -2.938 -38.637 1.00 47.69 181 CYS A CA 1
ATOM 1389 C C . CYS A 1 181 ? 45.182 -2.079 -39.760 1.00 47.69 181 CYS A C 1
ATOM 1391 O O . CYS A 1 181 ? 45.194 -0.850 -39.705 1.00 47.69 181 CYS A O 1
ATOM 1393 N N . ALA A 1 182 ? 44.680 -2.730 -40.817 1.00 50.62 182 ALA A N 1
ATOM 1394 C CA . ALA A 1 182 ? 43.738 -2.116 -41.745 1.00 50.62 182 ALA A CA 1
ATOM 1395 C C . ALA A 1 182 ? 42.452 -1.840 -40.962 1.00 50.62 182 ALA A C 1
ATOM 1397 O O . ALA A 1 182 ? 41.768 -2.762 -40.518 1.00 50.62 182 ALA A O 1
ATOM 1398 N N . MET A 1 183 ? 42.161 -0.562 -40.736 1.00 54.62 183 MET A N 1
ATOM 1399 C CA . MET A 1 183 ? 40.909 -0.137 -40.122 1.00 54.62 183 MET A CA 1
ATOM 1400 C C . MET A 1 183 ? 39.753 -0.715 -40.947 1.00 54.62 183 MET A C 1
ATOM 1402 O O . MET A 1 183 ? 39.722 -0.479 -42.159 1.00 54.62 183 MET A O 1
ATOM 1406 N N . PRO A 1 184 ? 38.782 -1.435 -40.359 1.00 49.19 184 PRO A N 1
ATOM 1407 C CA . PRO A 1 184 ? 37.542 -1.665 -41.064 1.00 49.19 184 PRO A CA 1
ATOM 1408 C C . PRO A 1 184 ? 36.874 -0.300 -41.233 1.00 49.19 184 PRO A C 1
ATOM 1410 O O . PRO A 1 184 ? 36.307 0.262 -40.297 1.00 49.19 184 PRO A O 1
ATOM 1413 N N . SER A 1 185 ? 36.921 0.231 -42.454 1.00 50.16 185 SER A N 1
ATOM 1414 C CA . SER A 1 185 ? 35.926 1.164 -42.982 1.00 50.16 185 SER A CA 1
ATOM 1415 C C . SER A 1 185 ? 34.583 0.433 -43.093 1.00 50.16 185 SER A C 1
ATOM 1417 O O . SER A 1 185 ? 34.050 0.211 -44.172 1.00 50.16 185 SER A O 1
ATOM 1419 N N . GLY A 1 186 ? 34.067 -0.027 -41.959 1.00 45.97 186 GLY A N 1
ATOM 1420 C CA . GLY A 1 186 ? 32.727 -0.549 -41.806 1.00 45.97 186 GLY A CA 1
ATOM 1421 C C . GLY A 1 186 ? 31.982 0.475 -40.984 1.00 45.97 186 GLY A C 1
ATOM 1422 O O . GLY A 1 186 ? 32.270 0.627 -39.800 1.00 45.97 186 GLY A O 1
ATOM 1423 N N . ASN A 1 187 ? 31.084 1.208 -41.642 1.00 44.88 187 ASN A N 1
ATOM 1424 C CA . ASN A 1 187 ? 30.104 2.079 -41.015 1.00 44.88 187 ASN A CA 1
ATOM 1425 C C . ASN A 1 187 ? 29.694 1.519 -39.652 1.00 44.88 187 ASN A C 1
ATOM 1427 O O . ASN A 1 187 ? 29.059 0.464 -39.578 1.00 44.88 187 ASN A O 1
ATOM 1431 N N . MET A 1 188 ? 30.007 2.253 -38.584 1.00 43.19 188 MET A N 1
ATOM 1432 C CA . MET A 1 188 ? 29.247 2.154 -37.350 1.00 43.19 188 MET A CA 1
ATOM 1433 C C . MET A 1 188 ? 27.839 2.643 -37.690 1.00 43.19 188 MET A C 1
ATOM 1435 O O . MET A 1 188 ? 27.498 3.806 -37.491 1.00 43.19 188 MET A O 1
ATOM 1439 N N . VAL A 1 189 ? 27.027 1.764 -38.282 1.00 44.00 189 VAL A N 1
ATOM 1440 C CA . VAL A 1 189 ? 25.581 1.891 -38.215 1.00 44.00 189 VAL A CA 1
ATOM 1441 C C . VAL A 1 189 ? 25.292 1.803 -36.729 1.00 44.00 189 VAL A C 1
ATOM 1443 O O . VAL A 1 189 ? 25.279 0.726 -36.138 1.00 44.00 189 VAL A O 1
ATOM 1446 N N . ALA A 1 190 ? 25.139 2.967 -36.108 1.00 41.66 190 ALA A N 1
ATOM 1447 C CA . ALA A 1 190 ? 24.431 3.085 -34.861 1.00 41.66 190 ALA A CA 1
ATOM 1448 C C . ALA A 1 190 ? 23.024 2.549 -35.135 1.00 41.66 190 ALA A C 1
ATOM 1450 O O . ALA A 1 190 ? 22.136 3.288 -35.553 1.00 41.66 190 ALA A O 1
ATOM 1451 N N . THR A 1 191 ? 22.809 1.251 -34.932 1.00 41.38 191 THR A N 1
ATOM 1452 C CA . THR A 1 191 ? 21.472 0.752 -34.640 1.00 41.38 191 THR A CA 1
ATOM 1453 C C . THR A 1 191 ? 21.123 1.316 -33.273 1.00 41.38 191 THR A C 1
ATOM 1455 O O . THR A 1 191 ? 21.295 0.671 -32.240 1.00 41.38 191 THR A O 1
ATOM 1458 N N . GLN A 1 192 ? 20.684 2.578 -33.277 1.00 46.44 192 GLN A N 1
ATOM 1459 C CA . GLN A 1 192 ? 19.748 3.065 -32.286 1.00 46.44 192 GLN A CA 1
ATOM 1460 C C . GLN A 1 192 ? 18.654 1.997 -32.172 1.00 46.44 192 GLN A C 1
ATOM 1462 O O . GLN A 1 192 ? 18.110 1.590 -33.205 1.00 46.44 192 GLN A O 1
ATOM 1467 N N . PRO A 1 193 ? 18.324 1.506 -30.967 1.00 40.81 193 PRO A N 1
ATOM 1468 C CA . PRO A 1 193 ? 17.067 0.806 -30.805 1.00 40.81 193 PRO A CA 1
ATOM 1469 C C . PRO A 1 193 ? 15.975 1.775 -31.256 1.00 40.81 193 PRO A C 1
ATOM 1471 O O . PRO A 1 193 ? 15.882 2.896 -30.753 1.00 40.81 193 PRO A O 1
ATOM 1474 N N . ALA A 1 194 ? 15.227 1.362 -32.276 1.00 40.78 194 ALA A N 1
ATOM 1475 C CA . ALA A 1 194 ? 14.116 2.115 -32.814 1.00 40.78 194 ALA A CA 1
ATOM 1476 C C . ALA A 1 194 ? 13.202 2.543 -31.662 1.00 40.78 194 ALA A C 1
ATOM 1478 O O . ALA A 1 194 ? 12.669 1.703 -30.933 1.00 40.78 194 ALA A O 1
ATOM 1479 N N . SER A 1 195 ? 13.027 3.854 -31.504 1.00 49.41 195 SER A N 1
ATOM 1480 C CA . SER A 1 195 ? 11.902 4.396 -30.755 1.00 49.41 195 SER A CA 1
ATOM 1481 C C . SER A 1 195 ? 10.628 3.743 -31.297 1.00 49.41 195 SER A C 1
ATOM 1483 O O . SER A 1 195 ? 10.441 3.741 -32.519 1.00 49.41 195 SER A O 1
ATOM 1485 N N . PRO A 1 196 ? 9.748 3.178 -30.453 1.00 41.56 196 PRO A N 1
ATOM 1486 C CA . PRO A 1 196 ? 8.463 2.707 -30.932 1.00 41.56 196 PRO A CA 1
ATOM 1487 C C . PRO A 1 196 ? 7.725 3.896 -31.546 1.00 41.56 196 PRO A C 1
ATOM 1489 O O . PRO A 1 196 ? 7.543 4.937 -30.912 1.00 41.56 196 PRO A O 1
ATOM 1492 N N . ALA A 1 197 ? 7.377 3.736 -32.820 1.00 40.50 197 ALA A N 1
ATOM 1493 C CA . ALA A 1 197 ? 6.648 4.704 -33.609 1.00 40.50 197 ALA A CA 1
ATOM 1494 C C . ALA A 1 197 ? 5.393 5.155 -32.852 1.00 40.50 197 ALA A C 1
ATOM 1496 O O . ALA A 1 197 ? 4.529 4.346 -32.510 1.00 40.50 197 ALA A O 1
ATOM 1497 N N . ALA A 1 198 ? 5.293 6.460 -32.610 1.00 43.97 198 ALA A N 1
ATOM 1498 C CA . ALA A 1 198 ? 4.021 7.076 -32.284 1.00 43.97 198 ALA A CA 1
ATOM 1499 C C . ALA A 1 198 ? 3.051 6.813 -33.454 1.00 43.97 198 ALA A C 1
ATOM 1501 O O . ALA A 1 198 ? 3.443 6.997 -34.612 1.00 43.97 198 ALA A O 1
ATOM 1502 N N . PRO A 1 199 ? 1.806 6.381 -33.202 1.00 39.44 199 PRO A N 1
ATOM 1503 C CA . PRO A 1 199 ? 0.839 6.212 -34.271 1.00 39.44 199 PRO A CA 1
ATOM 1504 C C . PRO A 1 199 ? 0.518 7.576 -34.895 1.00 39.44 199 PRO A C 1
ATOM 1506 O O . PRO A 1 199 ? 0.096 8.514 -34.217 1.00 39.44 199 PRO A O 1
ATOM 1509 N N . LEU A 1 200 ? 0.723 7.661 -36.209 1.00 38.31 200 LEU A N 1
ATOM 1510 C CA . LEU A 1 200 ? 0.231 8.730 -37.068 1.00 38.31 200 LEU A CA 1
ATOM 1511 C C . LEU A 1 200 ? -1.300 8.706 -37.046 1.00 38.31 200 LEU A C 1
ATOM 1513 O O . LEU A 1 200 ? -1.929 7.897 -37.725 1.00 38.31 200 LEU A O 1
ATOM 1517 N N . VAL A 1 201 ? -1.904 9.603 -36.271 1.00 38.06 201 VAL A N 1
ATOM 1518 C CA . VAL A 1 201 ? -3.323 9.932 -36.416 1.00 38.06 201 VAL A CA 1
ATOM 1519 C C . VAL A 1 201 ? -3.412 11.077 -37.420 1.00 38.06 201 VAL A C 1
ATOM 1521 O O . VAL A 1 201 ? -3.012 12.205 -37.134 1.00 38.06 201 VAL A O 1
ATOM 1524 N N . GLY A 1 202 ? -3.876 10.756 -38.628 1.00 34.72 202 GLY A N 1
ATOM 1525 C CA . GLY A 1 202 ? -4.188 11.735 -39.667 1.00 34.72 202 GLY A CA 1
ATOM 1526 C C . GLY A 1 202 ? -5.359 12.653 -39.280 1.00 34.72 202 GLY A C 1
ATOM 1527 O O . GLY A 1 202 ? -6.105 12.362 -38.340 1.00 34.72 202 GLY A O 1
ATOM 1528 N N . PRO A 1 203 ? -5.541 13.774 -39.998 1.00 43.19 203 PRO A N 1
ATOM 1529 C CA . PRO A 1 203 ? -6.522 14.788 -39.655 1.00 43.19 203 PRO A CA 1
ATOM 1530 C C . PRO A 1 203 ? -7.910 14.331 -40.108 1.00 43.19 203 PRO A C 1
ATOM 1532 O O . PRO A 1 203 ? -8.223 14.352 -41.296 1.00 43.19 203 PRO A O 1
ATOM 1535 N N . MET A 1 204 ? -8.771 13.944 -39.170 1.00 36.72 204 MET A N 1
ATOM 1536 C CA . MET A 1 204 ? -10.201 13.854 -39.454 1.00 36.72 204 MET A CA 1
ATOM 1537 C C . MET A 1 204 ? -10.877 15.148 -39.020 1.00 36.72 204 MET A C 1
ATOM 1539 O O . MET A 1 204 ? -11.176 15.376 -37.849 1.00 36.72 204 MET A O 1
ATOM 1543 N N . SER A 1 205 ? -11.088 16.003 -40.020 1.00 42.66 205 SER A N 1
ATOM 1544 C CA . SER A 1 205 ? -12.115 17.037 -40.026 1.00 42.66 205 SER A CA 1
ATOM 1545 C C . SER A 1 205 ? -13.447 16.450 -39.560 1.00 42.66 205 SER A C 1
ATOM 1547 O O . SER A 1 205 ? -14.073 15.668 -40.268 1.00 42.66 205 SER A O 1
ATOM 1549 N N . GLY A 1 206 ? -13.886 16.867 -38.376 1.00 31.52 206 GLY A N 1
ATOM 1550 C CA . GLY A 1 206 ? -15.247 16.714 -37.881 1.0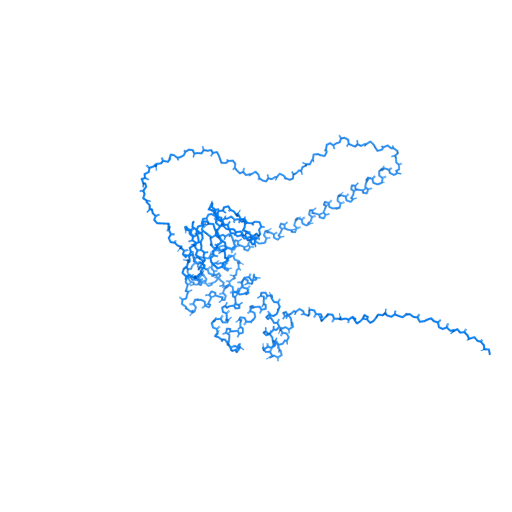0 31.52 206 GLY A CA 1
ATOM 1551 C C . GLY A 1 206 ? -15.761 18.095 -37.505 1.00 31.52 206 GLY A C 1
ATOM 1552 O O . GLY A 1 206 ? -15.276 18.720 -36.567 1.00 31.52 206 GLY A O 1
ATOM 1553 N N . THR A 1 207 ? -16.680 18.599 -38.315 1.00 32.72 207 THR A N 1
ATOM 1554 C CA . THR A 1 207 ? -17.326 19.914 -38.273 1.00 32.72 207 THR A CA 1
ATOM 1555 C C . THR A 1 207 ? -17.648 20.428 -36.864 1.00 32.72 207 THR A C 1
ATOM 1557 O O . THR A 1 207 ? -18.454 19.833 -36.148 1.00 32.72 207 THR A O 1
ATOM 1560 N N . ARG A 1 208 ? -17.094 21.599 -36.516 1.00 33.47 208 ARG A N 1
ATOM 1561 C CA . ARG A 1 208 ? -17.600 22.453 -35.433 1.00 33.47 208 ARG A CA 1
ATOM 1562 C C . ARG A 1 208 ? -19.023 22.880 -35.784 1.00 33.47 208 ARG A C 1
ATOM 1564 O O . ARG A 1 208 ? -19.211 23.783 -36.594 1.00 33.47 208 ARG A O 1
ATOM 1571 N N . HIS A 1 209 ? -20.013 22.247 -35.166 1.00 34.78 209 HIS A N 1
ATOM 1572 C CA . HIS A 1 209 ? -21.310 22.882 -34.984 1.00 34.78 209 HIS A CA 1
ATOM 1573 C C . HIS A 1 209 ? -21.157 23.918 -33.874 1.00 34.78 209 HIS A C 1
ATOM 1575 O O . HIS A 1 209 ? -21.173 23.612 -32.684 1.00 34.78 209 HIS A O 1
ATOM 1581 N N . SER A 1 210 ? -20.938 25.154 -34.303 1.00 49.34 210 SER A N 1
ATOM 1582 C CA . SER A 1 210 ? -21.092 26.349 -33.491 1.00 49.34 210 SER A CA 1
ATOM 1583 C C . SER A 1 210 ? -22.561 26.460 -33.075 1.00 49.34 210 SER A C 1
ATOM 1585 O O . SER A 1 210 ? -23.434 26.664 -33.915 1.00 49.34 210 SER A O 1
ATOM 1587 N N . SER A 1 211 ? -22.845 26.332 -31.784 1.00 34.28 211 SER A N 1
ATOM 1588 C CA . SER A 1 211 ? -24.090 26.815 -31.179 1.00 34.28 211 SER A CA 1
ATOM 1589 C C . SER A 1 211 ? -23.803 27.359 -29.778 1.00 34.28 211 SER A C 1
ATOM 1591 O O . SER A 1 211 ? -22.759 27.044 -29.206 1.00 34.28 211 SER A O 1
ATOM 1593 N N . PRO A 1 212 ? -24.624 28.306 -29.304 1.00 48.19 212 PRO A N 1
ATOM 1594 C CA . PRO A 1 212 ? -24.125 29.614 -28.924 1.00 48.19 212 PRO A CA 1
ATOM 1595 C C . PRO A 1 212 ? -23.645 29.691 -27.479 1.00 48.19 212 PRO A C 1
ATOM 1597 O O . PRO A 1 212 ? -24.055 28.948 -26.595 1.00 48.19 212 PRO A O 1
ATOM 1600 N N . ASN A 1 213 ? -22.775 30.676 -27.306 1.00 49.34 213 ASN A N 1
ATOM 1601 C CA . ASN A 1 213 ? -22.273 31.296 -26.092 1.00 49.34 213 ASN A CA 1
ATOM 1602 C C . ASN A 1 213 ? -23.273 31.258 -24.913 1.00 49.34 213 ASN A C 1
ATOM 1604 O O . ASN A 1 213 ? -24.069 32.175 -24.724 1.00 49.34 213 ASN A O 1
ATOM 1608 N N . VAL A 1 214 ? -23.204 30.211 -24.094 1.00 39.53 214 VAL A N 1
ATOM 1609 C CA . VAL A 1 214 ? -23.697 30.245 -22.717 1.00 39.53 214 VAL A CA 1
ATOM 1610 C C . VAL A 1 214 ? -22.452 30.295 -21.853 1.00 39.53 214 VAL A C 1
ATOM 1612 O O . VAL A 1 214 ? -21.680 29.333 -21.839 1.00 39.53 214 VAL A O 1
ATOM 1615 N N . ILE A 1 215 ? -22.247 31.421 -21.168 1.00 41.94 215 ILE A N 1
ATOM 1616 C CA . ILE A 1 215 ? -21.232 31.574 -20.124 1.00 41.94 215 ILE A CA 1
ATOM 1617 C C . ILE A 1 215 ? -21.610 30.598 -19.004 1.00 41.94 215 ILE A C 1
ATOM 1619 O O . ILE A 1 215 ? -22.309 30.945 -18.057 1.00 41.94 215 ILE A O 1
ATOM 1623 N N . HIS A 1 216 ? -21.220 29.335 -19.161 1.00 47.22 216 HIS A N 1
ATOM 1624 C CA . HIS A 1 216 ? -21.302 28.357 -18.097 1.00 47.22 216 HIS A CA 1
ATOM 1625 C C . HIS A 1 216 ? -20.245 28.755 -17.085 1.00 47.22 216 HIS A C 1
ATOM 1627 O O . HIS A 1 216 ? -19.057 28.838 -17.409 1.00 47.22 216 HIS A O 1
ATOM 1633 N N . ALA A 1 217 ? -20.687 29.015 -15.857 1.00 54.41 217 ALA A N 1
ATOM 1634 C CA . ALA A 1 217 ? -19.778 29.027 -14.733 1.00 54.41 217 ALA A CA 1
ATOM 1635 C C . ALA A 1 217 ? -18.920 27.747 -14.803 1.00 54.41 217 ALA A C 1
ATOM 1637 O O . ALA A 1 217 ? -19.458 26.664 -15.065 1.00 54.41 217 ALA A O 1
ATOM 1638 N N . PRO A 1 218 ? -17.597 27.858 -14.634 1.00 60.75 218 PRO A N 1
ATOM 1639 C CA . PRO A 1 218 ? -16.707 26.713 -14.713 1.00 60.75 218 PRO A CA 1
ATOM 1640 C C . PRO A 1 218 ? -17.157 25.631 -13.719 1.00 60.75 218 PRO A C 1
ATOM 1642 O O . PRO A 1 218 ? -17.534 25.960 -12.584 1.00 60.75 218 PRO A O 1
ATOM 1645 N N . PRO A 1 219 ? -17.142 24.346 -14.122 1.00 67.44 219 PRO A N 1
ATOM 1646 C CA . PRO A 1 219 ? -17.725 23.268 -13.333 1.00 67.44 219 PRO A CA 1
ATOM 1647 C C . PRO A 1 219 ? -17.123 23.239 -11.921 1.00 67.44 219 PRO A C 1
ATOM 1649 O O . PRO A 1 219 ? -15.927 23.507 -11.766 1.00 67.44 219 PRO A O 1
ATOM 1652 N N . PRO A 1 220 ? -17.927 22.983 -10.872 1.00 77.81 220 PRO A N 1
ATOM 1653 C CA . PRO A 1 220 ? -17.422 22.861 -9.507 1.00 77.81 220 PRO A CA 1
ATOM 1654 C C . PRO A 1 220 ? -16.356 21.760 -9.391 1.00 77.81 220 PRO A C 1
ATOM 1656 O O . PRO A 1 220 ? -16.376 20.826 -10.197 1.00 77.81 220 PRO A O 1
ATOM 1659 N N . PRO A 1 221 ? -15.436 21.842 -8.405 1.00 83.31 221 PRO A N 1
ATOM 1660 C CA . PRO A 1 221 ? -14.526 20.749 -8.101 1.00 83.31 221 PRO A CA 1
ATOM 1661 C C . PRO A 1 221 ? -15.358 19.505 -7.820 1.00 83.31 221 PRO A C 1
ATOM 1663 O O . PRO A 1 221 ? -16.202 19.501 -6.923 1.00 83.31 221 PRO A O 1
ATOM 1666 N N . GLN A 1 222 ? -15.140 18.469 -8.612 1.00 87.31 222 GLN A N 1
ATOM 1667 C CA . GLN A 1 222 ? -15.785 17.186 -8.453 1.00 87.31 222 GLN A CA 1
ATOM 1668 C C . GLN A 1 222 ? -14.937 16.338 -7.511 1.00 87.31 222 GLN A C 1
ATOM 1670 O O . GLN A 1 222 ? -13.727 16.213 -7.698 1.00 87.31 222 GLN A O 1
ATOM 1675 N N . MET A 1 223 ? -15.578 15.750 -6.506 1.00 88.50 223 MET A N 1
ATOM 1676 C CA . MET A 1 223 ? -14.938 14.758 -5.651 1.00 88.50 223 MET A CA 1
ATOM 1677 C C . MET A 1 223 ? -14.866 13.420 -6.390 1.00 88.50 223 MET A C 1
ATOM 1679 O O . MET A 1 223 ? -15.873 12.930 -6.908 1.00 88.50 223 MET A O 1
ATOM 1683 N N . CYS A 1 224 ? -13.675 12.840 -6.443 1.00 87.94 224 CYS A N 1
ATOM 1684 C CA . CYS A 1 224 ? -13.422 11.520 -6.988 1.00 87.94 224 CYS A CA 1
ATOM 1685 C C . CYS A 1 224 ? -13.579 10.437 -5.909 1.00 87.94 224 CYS A C 1
ATOM 1687 O O . CYS A 1 224 ? -13.588 10.749 -4.716 1.00 87.94 224 CYS A O 1
ATOM 1689 N N . PRO A 1 225 ? -13.695 9.155 -6.301 1.00 85.50 225 PRO A N 1
ATOM 1690 C CA . PRO A 1 225 ? -13.904 8.052 -5.358 1.00 85.50 225 PRO A CA 1
ATOM 1691 C C . PRO A 1 225 ? -12.822 7.908 -4.276 1.00 85.50 225 PRO A C 1
ATOM 1693 O O . PRO A 1 225 ? -13.101 7.391 -3.201 1.00 85.50 225 PRO A O 1
ATOM 1696 N N . ASP A 1 226 ? -11.600 8.383 -4.531 1.00 80.94 226 ASP A N 1
ATOM 1697 C CA . ASP A 1 226 ? -10.491 8.396 -3.566 1.00 80.94 226 ASP A CA 1
ATOM 1698 C C . ASP A 1 226 ? -10.518 9.608 -2.606 1.00 80.94 226 ASP A C 1
ATOM 1700 O O . ASP A 1 226 ? -9.590 9.791 -1.819 1.00 80.94 226 ASP A O 1
ATOM 1704 N N . GLY A 1 227 ? -11.555 10.453 -2.675 1.00 79.62 227 GLY A N 1
ATOM 1705 C CA . GLY A 1 227 ? -11.689 11.684 -1.892 1.00 79.62 227 GLY A CA 1
ATOM 1706 C C . GLY A 1 227 ? -10.856 12.859 -2.418 1.00 79.62 227 GLY A C 1
ATOM 1707 O O . GLY A 1 227 ? -10.862 13.934 -1.811 1.00 79.62 227 GLY A O 1
ATOM 1708 N N . THR A 1 228 ? -10.140 12.692 -3.538 1.00 83.56 228 THR A N 1
ATOM 1709 C CA . THR A 1 228 ? -9.466 13.809 -4.209 1.00 83.56 228 THR A CA 1
ATOM 1710 C C . THR A 1 228 ? -10.474 14.678 -4.943 1.00 83.56 228 THR A C 1
ATOM 1712 O O . THR A 1 228 ? -11.520 14.208 -5.383 1.00 83.56 228 THR A O 1
ATOM 1715 N N . TYR A 1 229 ? -10.171 15.967 -5.068 1.00 87.75 229 TYR A N 1
ATOM 1716 C CA . TYR A 1 229 ? -10.994 16.895 -5.834 1.00 87.75 229 TYR A CA 1
ATOM 1717 C C . TYR A 1 229 ? -10.290 17.242 -7.136 1.00 87.75 229 TYR A C 1
ATOM 1719 O O . TYR A 1 229 ? -9.095 17.539 -7.147 1.00 87.75 229 TYR A O 1
ATOM 1727 N N . VAL A 1 230 ? -11.039 17.227 -8.233 1.00 88.50 230 VAL A N 1
ATOM 1728 C CA . VAL A 1 230 ? -10.535 17.567 -9.566 1.00 88.50 230 VAL A CA 1
ATOM 1729 C C . VAL A 1 230 ? -11.523 18.476 -10.289 1.00 88.50 230 VAL A C 1
ATOM 1731 O O . VAL A 1 230 ? -12.714 18.480 -9.991 1.00 88.50 230 VAL A O 1
ATOM 1734 N N . ILE A 1 231 ? -11.044 19.256 -11.258 1.00 83.06 231 ILE A N 1
ATOM 1735 C CA . ILE A 1 231 ? -11.918 19.996 -12.175 1.00 83.06 231 ILE A CA 1
ATOM 1736 C C . ILE A 1 231 ? -12.174 19.127 -13.413 1.00 83.06 231 ILE A C 1
ATOM 1738 O O . ILE A 1 231 ? -11.239 18.631 -14.045 1.00 83.06 231 ILE A O 1
ATOM 1742 N N . GLY A 1 232 ? -13.452 18.935 -13.750 1.00 80.94 232 GLY A N 1
ATOM 1743 C CA . GLY A 1 232 ? -13.897 18.052 -14.832 1.00 80.94 232 GLY A CA 1
ATOM 1744 C C . GLY A 1 232 ? -14.096 16.598 -14.390 1.00 80.94 232 GLY A C 1
ATOM 1745 O O . GLY A 1 232 ? -14.212 16.299 -13.208 1.00 80.94 232 GLY A O 1
ATOM 1746 N N . THR A 1 233 ? -14.156 15.674 -15.352 1.00 84.38 233 THR A N 1
ATOM 1747 C CA . THR A 1 233 ? -14.385 14.246 -15.072 1.00 84.38 233 THR A CA 1
ATOM 1748 C C . THR A 1 233 ? -13.183 13.587 -14.403 1.00 84.38 233 THR A C 1
ATOM 1750 O O . THR A 1 233 ? -12.083 13.599 -14.966 1.00 84.38 233 THR A O 1
ATOM 1753 N N . CYS A 1 234 ? -13.432 12.926 -13.271 1.00 86.69 234 CYS A N 1
ATOM 1754 C CA . CYS A 1 234 ? -12.493 12.031 -12.602 1.00 86.69 234 CYS A CA 1
ATOM 1755 C C . CYS A 1 234 ? -12.046 10.902 -13.535 1.00 86.69 234 CYS A C 1
ATOM 1757 O O . CYS A 1 234 ? -12.864 10.102 -13.992 1.00 86.69 234 CYS A O 1
ATOM 1759 N N . LYS A 1 235 ? -10.739 10.805 -13.786 1.00 88.12 235 LYS A N 1
ATOM 1760 C CA . LYS A 1 235 ? -10.133 9.665 -14.477 1.00 88.12 235 LYS A CA 1
ATOM 1761 C C . LYS A 1 235 ? -9.073 9.031 -13.601 1.00 88.12 235 LYS A C 1
ATOM 1763 O O . LYS A 1 235 ? -8.217 9.717 -13.052 1.00 88.12 235 LYS A O 1
ATOM 1768 N N . MET A 1 236 ? -9.147 7.713 -13.482 1.00 89.00 236 MET A N 1
ATOM 1769 C CA . MET A 1 236 ? -8.205 6.937 -12.690 1.00 89.00 236 MET A CA 1
ATOM 1770 C C . MET A 1 236 ? -6.896 6.773 -13.463 1.00 89.00 236 MET A C 1
ATOM 1772 O O . MET A 1 236 ? -6.888 6.306 -14.603 1.00 89.00 236 MET A O 1
ATOM 1776 N N . ALA A 1 237 ? -5.793 7.164 -12.840 1.00 89.38 237 ALA A N 1
ATOM 1777 C CA . ALA A 1 237 ? -4.453 6.894 -13.322 1.00 89.38 237 ALA A CA 1
ATOM 1778 C C . ALA A 1 237 ? -4.022 5.450 -12.976 1.00 89.38 237 ALA A C 1
ATOM 1780 O O . ALA A 1 237 ? -4.547 4.856 -12.033 1.00 89.38 237 ALA A O 1
ATOM 1781 N N . PRO A 1 238 ? -3.026 4.883 -13.682 1.00 86.00 238 PRO A N 1
ATOM 1782 C CA . PRO A 1 238 ? -2.488 3.545 -13.407 1.00 86.00 238 PRO A CA 1
ATOM 1783 C C . PRO A 1 238 ? -2.026 3.300 -11.962 1.00 86.00 238 PRO A C 1
ATOM 1785 O O . PRO A 1 238 ? -2.057 2.169 -11.495 1.00 86.00 238 PRO A O 1
ATOM 1788 N N . ASN A 1 239 ? -1.623 4.346 -11.235 1.00 80.31 239 ASN A N 1
ATOM 1789 C CA . ASN A 1 239 ? -1.243 4.256 -9.820 1.00 80.31 239 ASN A CA 1
ATOM 1790 C C . ASN A 1 239 ? -2.442 4.283 -8.845 1.00 80.31 239 ASN A C 1
ATOM 1792 O O . ASN A 1 239 ? -2.236 4.387 -7.638 1.00 80.31 239 ASN A O 1
ATOM 1796 N N . GLY A 1 240 ? -3.678 4.251 -9.353 1.00 81.12 240 GLY A N 1
ATOM 1797 C CA . GLY A 1 240 ? -4.910 4.259 -8.563 1.00 81.12 240 GLY A CA 1
ATOM 1798 C C . GLY A 1 240 ? -5.383 5.640 -8.094 1.00 81.12 240 GLY A C 1
ATOM 1799 O O . GLY A 1 240 ? -6.447 5.723 -7.489 1.00 81.12 240 GLY A O 1
ATOM 1800 N N . ARG A 1 241 ? -4.645 6.724 -8.375 1.00 86.12 241 ARG A N 1
ATOM 1801 C CA . ARG A 1 241 ? -5.071 8.098 -8.041 1.00 86.12 241 ARG A CA 1
ATOM 1802 C C . ARG A 1 241 ? -5.974 8.663 -9.127 1.00 86.12 241 ARG A C 1
ATOM 1804 O O . ARG A 1 241 ? -5.792 8.345 -10.302 1.00 86.12 241 ARG A O 1
ATOM 1811 N N . PHE A 1 242 ? -6.899 9.542 -8.762 1.00 88.88 242 PHE A N 1
ATOM 1812 C CA . PHE A 1 242 ? -7.736 10.226 -9.745 1.00 88.88 242 PHE A CA 1
ATOM 1813 C C . PHE A 1 242 ? -7.164 11.589 -10.148 1.00 88.88 242 PHE A C 1
ATOM 1815 O O . PHE A 1 242 ? -6.609 12.329 -9.339 1.00 88.88 242 PHE A O 1
ATOM 1822 N N . VAL A 1 243 ? -7.295 11.916 -11.434 1.00 90.00 243 VAL A N 1
ATOM 1823 C CA . VAL A 1 243 ? -6.907 13.207 -12.014 1.00 90.00 243 VAL A CA 1
ATOM 1824 C C . VAL A 1 243 ? -8.042 13.769 -12.872 1.00 90.00 243 VAL A C 1
ATOM 1826 O O . VAL A 1 243 ? -8.877 13.025 -13.392 1.00 90.00 243 VAL A O 1
ATOM 1829 N N . GLY A 1 244 ? -8.083 15.095 -13.015 1.00 84.75 244 GLY A N 1
ATOM 1830 C CA . GLY A 1 244 ? -9.033 15.782 -13.893 1.00 84.75 244 GLY A CA 1
ATOM 1831 C C . GLY A 1 244 ? -8.541 15.768 -15.338 1.00 84.75 244 GLY A C 1
ATOM 1832 O O . GLY A 1 244 ? -7.567 16.439 -15.664 1.00 84.75 244 GLY A O 1
ATOM 1833 N N . GLY A 1 245 ? -9.194 15.000 -16.213 1.00 84.56 245 GLY A N 1
ATOM 1834 C CA . GLY A 1 245 ? -8.772 14.841 -17.613 1.00 84.56 245 GLY A CA 1
ATOM 1835 C C . GLY A 1 245 ? -7.928 13.586 -17.865 1.00 84.56 245 GLY A C 1
ATOM 1836 O O . GLY A 1 245 ? -7.869 12.694 -17.030 1.00 84.56 245 GLY A O 1
ATOM 1837 N N . GLN A 1 246 ? -7.341 13.451 -19.061 1.00 85.06 246 GLN A N 1
ATOM 1838 C CA . GLN A 1 246 ? -6.596 12.235 -19.426 1.00 85.06 246 GLN A CA 1
ATOM 1839 C C . GLN A 1 246 ? -5.322 12.091 -18.576 1.00 85.06 246 GLN A C 1
ATOM 1841 O O . GLN A 1 246 ? -4.498 13.009 -18.615 1.00 85.06 246 GLN A O 1
ATOM 1846 N N . PRO A 1 247 ? -5.132 10.974 -17.848 1.00 89.62 247 PRO A N 1
ATOM 1847 C CA . PRO A 1 247 ? -3.926 10.760 -17.060 1.00 89.62 247 PRO A CA 1
ATOM 1848 C C . PRO A 1 247 ? -2.686 10.678 -17.949 1.00 89.62 247 PRO A C 1
ATOM 1850 O O . PRO A 1 247 ? -2.630 9.865 -18.871 1.00 89.62 247 PRO A O 1
ATOM 1853 N N . GLN A 1 248 ? -1.675 11.486 -17.646 1.00 90.56 248 GLN A N 1
ATOM 1854 C CA . GLN A 1 248 ? -0.345 11.387 -18.240 1.00 90.56 248 GLN A CA 1
ATOM 1855 C C . GLN A 1 248 ? 0.704 11.259 -17.141 1.00 90.56 248 GLN A C 1
ATOM 1857 O O . GLN A 1 248 ? 0.606 11.899 -16.092 1.00 90.56 248 GLN A O 1
ATOM 1862 N N . MET A 1 249 ? 1.699 10.411 -17.389 1.00 90.12 249 MET A N 1
ATOM 1863 C CA . MET A 1 249 ? 2.819 10.208 -16.478 1.00 90.12 249 MET A CA 1
ATOM 1864 C C . MET A 1 249 ? 3.836 11.338 -16.653 1.00 90.12 249 MET A C 1
ATOM 1866 O O . MET A 1 249 ? 4.281 11.619 -17.766 1.00 90.12 249 MET A O 1
ATOM 1870 N N . ALA A 1 250 ? 4.195 11.978 -15.550 1.00 90.75 250 ALA A N 1
ATOM 1871 C CA . ALA A 1 250 ? 5.261 12.957 -15.476 1.00 90.75 250 ALA A CA 1
ATOM 1872 C C . ALA A 1 250 ? 6.640 12.273 -15.336 1.00 90.75 250 ALA A C 1
ATOM 1874 O O . ALA A 1 250 ? 6.717 11.115 -14.918 1.00 90.75 250 ALA A O 1
ATOM 1875 N N . PRO A 1 251 ? 7.747 12.977 -15.642 1.00 88.31 251 PRO A N 1
ATOM 1876 C CA . PRO A 1 251 ? 9.107 12.442 -15.516 1.00 88.31 251 PRO A CA 1
ATOM 1877 C C . PRO A 1 251 ? 9.488 11.937 -14.116 1.00 88.31 251 PRO A C 1
ATOM 1879 O O . PRO A 1 251 ? 10.337 11.061 -13.997 1.00 88.31 251 PRO A O 1
ATOM 1882 N N . ASP A 1 252 ? 8.869 12.471 -13.061 1.00 81.75 252 ASP A N 1
ATOM 1883 C CA . ASP A 1 252 ? 9.071 12.030 -11.675 1.00 81.75 252 ASP A CA 1
ATOM 1884 C C . ASP A 1 252 ? 8.258 10.771 -11.306 1.00 81.75 252 ASP A C 1
ATOM 1886 O O . ASP A 1 252 ? 8.296 10.319 -10.162 1.00 81.75 252 ASP A O 1
ATOM 1890 N N . GLY A 1 253 ? 7.512 10.200 -12.259 1.00 84.12 253 GLY A N 1
ATOM 1891 C CA . GLY A 1 253 ? 6.636 9.043 -12.063 1.00 84.12 253 GLY A CA 1
ATOM 1892 C C . GLY A 1 253 ? 5.263 9.382 -11.470 1.00 84.12 253 GLY A C 1
ATOM 1893 O O . GLY A 1 253 ? 4.451 8.476 -11.261 1.00 84.12 253 GLY A O 1
ATOM 1894 N N . SER A 1 254 ? 4.969 10.660 -11.204 1.00 88.38 254 SER A N 1
ATOM 1895 C CA . SER A 1 254 ? 3.629 11.098 -10.805 1.00 88.38 254 SER A CA 1
ATOM 1896 C C . SER A 1 254 ? 2.665 11.113 -12.000 1.00 88.38 254 SER A C 1
ATOM 1898 O O . SER A 1 254 ? 3.084 11.085 -13.156 1.00 88.38 254 SER A O 1
ATOM 1900 N N . PHE A 1 255 ? 1.357 11.133 -11.738 1.00 89.94 255 PHE A N 1
ATOM 1901 C CA . PHE A 1 255 ? 0.338 11.247 -12.783 1.00 89.94 255 PHE A CA 1
ATOM 1902 C C . PHE A 1 255 ? -0.428 12.550 -12.629 1.00 89.94 255 PHE A C 1
ATOM 1904 O O . PHE A 1 255 ? -0.861 12.894 -11.529 1.00 89.94 255 PHE A O 1
ATOM 1911 N N . VAL A 1 256 ? -0.624 13.242 -13.745 1.00 91.00 256 VAL A N 1
ATOM 1912 C CA . VAL A 1 256 ? -1.364 14.502 -13.815 1.00 91.00 256 VAL A CA 1
ATOM 1913 C C . VAL A 1 256 ? -2.397 14.455 -14.939 1.00 91.00 256 VAL A C 1
ATOM 1915 O O . VAL A 1 256 ? -2.309 13.632 -15.849 1.00 91.00 256 VAL A O 1
ATOM 1918 N N . GLY A 1 257 ? -3.410 15.316 -14.862 1.00 86.69 257 GLY A N 1
ATOM 1919 C CA . GLY A 1 257 ? -4.440 15.430 -15.891 1.00 86.69 257 GLY A CA 1
ATOM 1920 C C . GLY A 1 257 ? -3.999 16.336 -17.042 1.00 86.69 257 GLY A C 1
ATOM 1921 O O . GLY A 1 257 ? -3.888 17.545 -16.863 1.00 86.69 257 GLY A O 1
ATOM 1922 N N . GLY A 1 258 ? -3.758 15.774 -18.228 1.00 85.38 258 GLY A N 1
ATOM 1923 C CA . GLY A 1 258 ? -3.216 16.506 -19.383 1.00 85.38 258 GLY A CA 1
ATOM 1924 C C . GLY A 1 258 ? -1.684 16.540 -19.420 1.00 85.38 258 GLY A C 1
ATOM 1925 O O . GLY A 1 258 ? -1.028 15.764 -18.735 1.00 85.38 258 GLY A O 1
ATOM 1926 N N . THR A 1 259 ? -1.104 17.414 -20.248 1.00 86.56 259 THR A N 1
ATOM 1927 C CA . THR A 1 259 ? 0.352 17.460 -20.467 1.00 86.56 259 THR A CA 1
ATOM 1928 C C . THR A 1 259 ? 1.097 17.872 -19.190 1.00 86.56 259 THR A C 1
ATOM 1930 O O . THR A 1 259 ? 0.814 18.957 -18.670 1.00 86.56 259 THR A O 1
ATOM 1933 N N . PRO A 1 260 ? 2.055 17.067 -18.688 1.00 89.69 260 PRO A N 1
ATOM 1934 C CA . PRO A 1 260 ? 2.818 17.402 -17.493 1.00 89.69 260 PRO A CA 1
ATOM 1935 C C . PRO A 1 260 ? 3.698 18.631 -17.690 1.00 89.69 260 PRO A C 1
ATOM 1937 O O . PRO A 1 260 ? 4.452 18.730 -18.659 1.00 89.69 260 PRO A O 1
ATOM 1940 N N . ARG A 1 261 ? 3.638 19.561 -16.736 1.00 89.88 261 ARG A N 1
ATOM 1941 C CA . ARG A 1 261 ? 4.471 20.765 -16.709 1.00 89.88 261 ARG A CA 1
ATOM 1942 C C . ARG A 1 261 ? 5.084 20.942 -15.332 1.00 89.88 261 ARG A C 1
ATOM 1944 O O . ARG A 1 261 ? 4.392 20.835 -14.323 1.00 89.88 261 ARG A O 1
ATOM 1951 N N . MET A 1 262 ? 6.386 21.206 -15.308 1.00 88.44 262 MET A N 1
ATOM 1952 C CA . MET A 1 262 ? 7.136 21.365 -14.068 1.00 88.44 262 MET A CA 1
ATOM 1953 C C . MET A 1 262 ? 6.843 22.728 -13.430 1.00 88.44 262 MET A C 1
ATOM 1955 O O . MET A 1 262 ? 6.867 23.760 -14.103 1.00 88.44 262 MET A O 1
ATOM 1959 N N . THR A 1 263 ? 6.570 22.726 -12.132 1.00 89.44 263 THR A N 1
ATOM 1960 C CA . THR A 1 263 ? 6.358 23.916 -11.307 1.00 89.44 263 THR A CA 1
ATOM 1961 C C . THR A 1 263 ? 7.681 24.375 -10.680 1.00 89.44 263 THR A C 1
ATOM 1963 O O . THR A 1 263 ? 8.626 23.589 -10.597 1.00 89.44 263 THR A O 1
ATOM 1966 N N . PRO A 1 264 ? 7.783 25.628 -10.194 1.00 86.38 264 PRO A N 1
ATOM 1967 C CA . PRO A 1 264 ? 9.026 26.157 -9.616 1.00 86.38 264 PRO A CA 1
ATOM 1968 C C . PRO A 1 264 ? 9.599 25.354 -8.438 1.00 86.38 264 PRO A C 1
ATOM 1970 O O . PRO A 1 264 ? 10.804 25.358 -8.220 1.00 86.38 264 PRO A O 1
ATOM 1973 N N . ASN A 1 265 ? 8.757 24.637 -7.690 1.00 81.25 265 ASN A N 1
ATOM 1974 C CA . ASN A 1 265 ? 9.180 23.748 -6.603 1.00 81.25 265 ASN A CA 1
ATOM 1975 C C . ASN A 1 265 ? 9.550 22.321 -7.068 1.00 81.25 265 ASN A C 1
ATOM 1977 O O . ASN A 1 265 ? 9.685 21.432 -6.231 1.00 81.25 265 ASN A O 1
ATOM 1981 N N . GLY A 1 266 ? 9.669 22.081 -8.379 1.00 82.25 266 GLY A N 1
ATOM 1982 C CA . GLY A 1 266 ? 10.086 20.798 -8.955 1.00 82.25 266 GLY A CA 1
ATOM 1983 C C . GLY A 1 266 ? 9.000 19.719 -9.026 1.00 82.25 266 GLY A C 1
ATOM 1984 O O . GLY A 1 266 ? 9.309 18.587 -9.383 1.00 82.25 266 GLY A O 1
ATOM 1985 N N . ARG A 1 267 ? 7.739 20.037 -8.697 1.00 88.50 267 ARG A N 1
ATOM 1986 C CA . ARG A 1 267 ? 6.593 19.121 -8.872 1.00 88.50 267 ARG A CA 1
ATOM 1987 C C . ARG A 1 267 ? 6.002 19.264 -10.277 1.00 88.50 267 ARG A C 1
ATOM 1989 O O . ARG A 1 267 ? 6.377 20.164 -11.024 1.00 88.50 267 ARG A O 1
ATOM 1996 N N . PHE A 1 268 ? 5.070 18.389 -10.646 1.00 89.62 268 PHE A N 1
ATOM 1997 C CA . PHE A 1 268 ? 4.372 18.466 -11.929 1.00 89.62 268 PHE A CA 1
ATOM 1998 C C . PHE A 1 268 ? 2.886 18.754 -11.740 1.00 89.62 268 PHE A C 1
ATOM 2000 O O . PHE A 1 268 ? 2.232 18.185 -10.867 1.00 89.62 268 PHE A O 1
ATOM 2007 N N . VAL A 1 269 ? 2.354 19.628 -12.591 1.00 90.81 269 VAL A N 1
ATOM 2008 C CA . VAL A 1 269 ? 0.918 19.901 -12.721 1.00 90.81 269 VAL A CA 1
ATOM 2009 C C . VAL A 1 269 ? 0.487 19.641 -14.157 1.00 90.81 269 VAL A C 1
ATOM 2011 O O . VAL A 1 269 ? 1.277 19.790 -15.090 1.00 90.81 269 VAL A O 1
ATOM 2014 N N . GLY A 1 270 ? -0.761 19.220 -14.331 1.00 84.44 270 GLY A N 1
ATOM 2015 C CA . GLY A 1 270 ? -1.352 18.955 -15.639 1.00 84.44 270 GLY A CA 1
ATOM 2016 C C . GLY A 1 270 ? -2.348 20.045 -16.021 1.00 84.44 270 GLY A C 1
ATOM 2017 O O . GLY A 1 270 ? -3.036 20.583 -15.154 1.00 84.44 270 GLY A O 1
ATOM 2018 N N . GLY A 1 271 ? -2.398 20.384 -17.309 1.00 82.44 271 GLY A N 1
ATOM 2019 C CA . GLY A 1 271 ? -3.342 21.354 -17.865 1.00 82.44 271 GLY A CA 1
ATOM 2020 C C . GLY A 1 271 ? -2.687 22.396 -18.774 1.00 82.44 271 GLY A C 1
ATOM 2021 O O . GLY A 1 271 ? -1.467 22.565 -18.801 1.00 82.44 271 GLY A O 1
ATOM 2022 N N . AS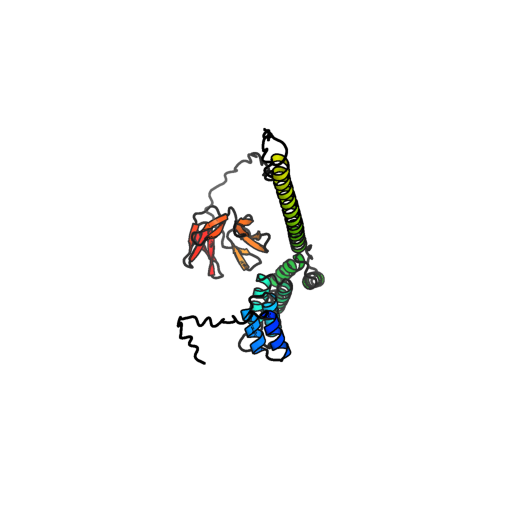N A 1 272 ? -3.524 23.114 -19.526 1.00 78.69 272 ASN A N 1
ATOM 2023 C CA . ASN A 1 272 ? -3.083 24.106 -20.518 1.00 78.69 272 ASN A CA 1
ATOM 2024 C C . ASN A 1 272 ? -3.058 25.550 -19.979 1.00 78.69 272 ASN A C 1
ATOM 2026 O O . ASN A 1 272 ? -2.593 26.450 -20.674 1.00 78.69 272 ASN A O 1
ATOM 2030 N N . GLY A 1 273 ? -3.554 25.782 -18.760 1.00 82.25 273 GLY A N 1
ATOM 2031 C CA . GLY A 1 273 ? -3.565 27.102 -18.124 1.00 82.25 273 GLY A CA 1
ATOM 2032 C C . GLY A 1 273 ? -2.182 27.562 -17.633 1.00 82.25 273 GLY A C 1
ATOM 2033 O O . GLY A 1 273 ? -1.247 26.759 -17.552 1.00 82.25 273 GLY A O 1
ATOM 2034 N N . PRO A 1 274 ? -2.012 28.851 -17.288 1.00 86.31 274 PRO A N 1
ATOM 2035 C CA . PRO A 1 274 ? -0.792 29.337 -16.639 1.00 86.31 274 PRO A CA 1
ATOM 2036 C C . PRO A 1 274 ? -0.561 28.615 -15.303 1.00 86.31 274 PRO A C 1
ATOM 2038 O O . PRO A 1 274 ? -1.516 28.264 -14.622 1.00 86.31 274 PRO A O 1
ATOM 2041 N N . ILE A 1 275 ? 0.696 28.369 -14.926 1.00 89.38 275 ILE A N 1
ATOM 2042 C CA . ILE A 1 275 ? 0.999 27.794 -13.608 1.00 89.38 275 ILE A CA 1
ATOM 2043 C C . ILE A 1 275 ? 0.832 28.906 -12.574 1.00 89.38 275 ILE A C 1
ATOM 2045 O O . ILE A 1 275 ? 1.565 29.894 -12.616 1.00 89.38 275 ILE A O 1
ATOM 2049 N N . THR A 1 276 ? -0.106 28.729 -11.651 1.00 90.81 276 THR A N 1
ATOM 2050 C CA . THR A 1 276 ? -0.431 29.703 -10.607 1.00 90.81 276 THR A CA 1
ATOM 2051 C C . THR A 1 276 ? -0.097 29.118 -9.245 1.00 90.81 276 THR A C 1
ATOM 2053 O O . THR A 1 276 ? -0.416 27.963 -8.963 1.00 90.81 276 THR A O 1
ATOM 2056 N N . MET A 1 277 ? 0.554 29.916 -8.401 1.00 91.38 277 MET A N 1
ATOM 2057 C CA . MET A 1 277 ? 0.780 29.577 -6.999 1.00 91.38 277 MET A CA 1
ATOM 2058 C C . MET A 1 277 ? -0.446 29.976 -6.1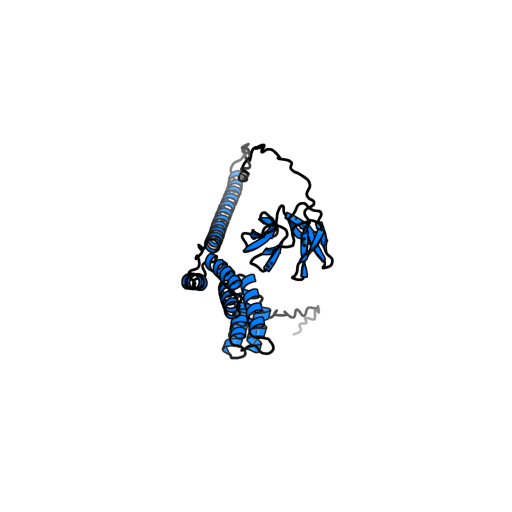77 1.00 91.38 277 MET A C 1
ATOM 2060 O O . MET A 1 277 ? -0.894 31.121 -6.249 1.00 91.38 277 MET A O 1
ATOM 2064 N N . CYS A 1 278 ? -0.978 29.040 -5.403 1.00 90.44 278 CYS A N 1
ATOM 2065 C CA . CYS A 1 278 ? -2.126 29.259 -4.538 1.00 90.44 278 CYS A CA 1
ATOM 2066 C C . CYS A 1 278 ? -1.703 29.769 -3.150 1.00 90.44 278 CYS A C 1
ATOM 2068 O O . CYS A 1 278 ? -0.528 29.667 -2.787 1.00 90.44 278 CYS A O 1
ATOM 2070 N N . PRO A 1 279 ? -2.636 30.329 -2.353 1.00 90.00 279 PRO A N 1
ATOM 2071 C CA . PRO A 1 279 ? -2.331 30.894 -1.034 1.00 90.00 279 PRO A CA 1
ATOM 2072 C C . PRO A 1 279 ? -1.679 29.925 -0.036 1.00 90.00 279 PRO A C 1
ATOM 2074 O O . PRO A 1 279 ? -0.983 30.366 0.871 1.00 90.00 279 PRO A O 1
ATOM 2077 N N . ASP A 1 280 ? -1.884 28.617 -0.197 1.00 83.06 280 ASP A N 1
ATOM 2078 C CA . ASP A 1 280 ? -1.262 27.564 0.618 1.00 83.06 280 ASP A CA 1
ATOM 2079 C C . ASP A 1 280 ? 0.156 27.173 0.144 1.00 83.06 280 ASP A C 1
ATOM 2081 O O . ASP A 1 280 ? 0.771 26.267 0.704 1.00 83.06 280 ASP A O 1
ATOM 2085 N N . GLY A 1 281 ? 0.678 27.832 -0.898 1.00 83.50 281 GLY A N 1
ATOM 2086 C CA . GLY A 1 281 ? 1.967 27.524 -1.522 1.00 83.50 281 GLY A CA 1
ATOM 2087 C C . GLY A 1 281 ? 1.933 26.339 -2.494 1.00 83.50 281 GLY A C 1
ATOM 2088 O O . GLY A 1 281 ? 2.978 25.954 -3.026 1.00 83.50 281 GLY A O 1
ATOM 2089 N N . SER A 1 282 ? 0.760 25.747 -2.747 1.00 86.25 282 SER A N 1
ATOM 2090 C CA . SER A 1 282 ? 0.590 24.751 -3.806 1.00 86.25 282 SER A CA 1
ATOM 2091 C C . SER A 1 282 ? 0.599 25.410 -5.190 1.00 86.25 282 SER A C 1
ATOM 2093 O O . SER A 1 282 ? 0.418 26.619 -5.328 1.00 86.25 282 SER A O 1
ATOM 2095 N N . PHE A 1 283 ? 0.840 24.618 -6.234 1.00 89.50 283 PHE A N 1
ATOM 2096 C CA . PHE A 1 283 ? 0.800 25.088 -7.616 1.00 89.50 283 PHE A CA 1
ATOM 2097 C C . PHE A 1 283 ? -0.285 24.342 -8.375 1.00 89.50 283 PHE A C 1
ATOM 2099 O O . PHE A 1 283 ? -0.407 23.123 -8.247 1.00 89.50 283 PHE A O 1
ATOM 2106 N N . VAL A 1 284 ? -1.029 25.069 -9.202 1.00 90.94 284 VAL A N 1
ATOM 2107 C CA . VAL A 1 284 ? -2.079 24.516 -10.060 1.00 90.94 284 VAL A CA 1
ATOM 2108 C C . VAL A 1 284 ? -1.974 25.093 -11.471 1.00 90.94 284 VAL A C 1
ATOM 2110 O O . VAL A 1 284 ? -1.348 26.132 -11.681 1.00 90.94 284 VAL A O 1
ATOM 2113 N N . ALA A 1 285 ? -2.577 24.425 -12.454 1.00 86.62 285 ALA A N 1
ATOM 2114 C CA . ALA A 1 285 ? -2.753 24.995 -13.787 1.00 86.62 285 ALA A CA 1
ATOM 2115 C C . ALA A 1 285 ? -4.053 25.814 -13.830 1.00 86.62 285 ALA A C 1
ATOM 2117 O O . ALA A 1 285 ? -5.111 25.294 -13.491 1.00 86.62 285 ALA A O 1
ATOM 2118 N N . GLY A 1 286 ? -3.972 27.074 -14.253 1.00 87.06 286 GLY A N 1
ATOM 2119 C CA . GLY A 1 286 ? -5.104 27.995 -14.307 1.00 87.06 286 GLY A CA 1
ATOM 2120 C C . GLY A 1 286 ? -5.339 28.736 -12.991 1.00 87.06 286 GLY A C 1
ATOM 2121 O O . GLY A 1 286 ? -4.383 29.089 -12.300 1.00 87.06 286 GLY A O 1
ATOM 2122 N N . SER A 1 287 ? -6.593 29.032 -12.655 1.00 87.00 287 SER A N 1
ATOM 2123 C CA . SER A 1 287 ? -6.928 29.776 -11.430 1.00 87.00 287 SER A CA 1
ATOM 2124 C C . SER A 1 287 ? -7.063 28.854 -10.215 1.00 87.00 287 SER A C 1
ATOM 2126 O O . SER A 1 287 ? -7.614 27.761 -10.312 1.00 87.00 287 SER A O 1
ATOM 2128 N N . CYS A 1 288 ? -6.588 29.312 -9.054 1.00 88.62 288 CYS A N 1
ATOM 2129 C CA . CYS A 1 288 ? -6.702 28.587 -7.790 1.00 88.62 288 CYS A CA 1
ATOM 2130 C C . CYS A 1 288 ? -8.146 28.559 -7.293 1.00 88.62 288 CYS A C 1
ATOM 2132 O O . CYS A 1 288 ? -8.738 29.608 -7.033 1.00 88.62 288 CYS A O 1
ATOM 2134 N N . ARG A 1 289 ? -8.687 27.358 -7.084 1.00 86.88 289 ARG A N 1
ATOM 2135 C CA . ARG A 1 289 ? -10.012 27.162 -6.499 1.00 86.88 289 ARG A CA 1
ATOM 2136 C C . ARG A 1 289 ? -9.938 26.261 -5.279 1.00 86.88 289 ARG A C 1
ATOM 2138 O O . ARG A 1 289 ? -9.435 25.148 -5.366 1.00 86.88 289 ARG A O 1
ATOM 2145 N N . LEU A 1 290 ? -10.463 26.737 -4.156 1.00 85.69 290 LEU A N 1
ATOM 2146 C CA . LEU A 1 290 ? -10.487 25.972 -2.916 1.00 85.69 290 LEU A CA 1
ATOM 2147 C C . LEU A 1 290 ? -11.568 24.886 -2.989 1.00 85.69 290 LEU A C 1
ATOM 2149 O O . LEU A 1 290 ? -12.744 25.183 -3.211 1.00 85.69 290 LEU A O 1
ATOM 2153 N N . ALA A 1 291 ? -11.163 23.633 -2.823 1.00 86.12 291 ALA A N 1
ATOM 2154 C CA . ALA A 1 291 ? -12.061 22.501 -2.687 1.00 86.12 291 ALA A CA 1
ATOM 2155 C C . ALA A 1 291 ? -12.555 22.361 -1.230 1.00 86.12 291 ALA A C 1
ATOM 2157 O O . ALA A 1 291 ? -11.893 22.836 -0.304 1.00 86.12 291 ALA A O 1
ATOM 2158 N N . PRO A 1 292 ? -13.694 21.681 -0.991 1.00 82.00 292 PRO A N 1
ATOM 2159 C CA . PRO A 1 292 ? -14.249 21.472 0.351 1.00 82.00 292 PRO A CA 1
ATOM 2160 C C . PRO A 1 292 ? -13.302 20.805 1.360 1.00 82.00 292 PRO A C 1
ATOM 2162 O O . PRO A 1 292 ? -13.446 21.011 2.559 1.00 82.00 292 PRO A O 1
ATOM 2165 N N . ASN A 1 293 ? -12.318 20.029 0.895 1.00 75.94 293 ASN A N 1
ATOM 2166 C CA . ASN A 1 293 ? -11.288 19.421 1.746 1.00 75.94 293 ASN A CA 1
ATOM 2167 C C . ASN A 1 293 ? -10.136 20.382 2.117 1.00 75.94 293 ASN A C 1
ATOM 2169 O O . ASN A 1 293 ? -9.157 19.950 2.723 1.00 75.94 293 ASN A O 1
ATOM 2173 N N . GLY A 1 294 ? -10.219 21.656 1.723 1.00 80.88 294 GLY A N 1
ATOM 2174 C CA . GLY A 1 294 ? -9.202 22.672 1.987 1.00 80.88 294 GLY A CA 1
ATOM 2175 C C . GLY A 1 294 ? -8.018 22.674 1.014 1.00 80.88 294 GLY A C 1
ATOM 2176 O O . GLY A 1 294 ? -7.103 23.470 1.201 1.00 80.88 294 GLY A O 1
ATOM 2177 N N . GLN A 1 295 ? -8.013 21.823 -0.018 1.00 85.62 295 GLN A N 1
ATOM 2178 C CA . GLN A 1 295 ? -6.962 21.810 -1.044 1.00 85.62 295 GLN A CA 1
ATOM 2179 C C . GLN A 1 295 ? -7.316 22.716 -2.225 1.00 85.62 295 GLN A C 1
ATOM 2181 O O . GLN A 1 295 ? -8.483 22.827 -2.600 1.00 85.62 295 GLN A O 1
ATOM 2186 N N . TYR A 1 296 ? -6.314 23.335 -2.852 1.00 87.44 296 TYR A N 1
ATOM 2187 C CA . TYR A 1 296 ? -6.527 24.086 -4.088 1.00 87.44 296 TYR A CA 1
ATOM 2188 C C . TYR A 1 296 ? -6.450 23.188 -5.324 1.00 87.44 296 TYR A C 1
ATOM 2190 O O . TYR A 1 296 ? -5.535 22.381 -5.480 1.00 87.44 296 TYR A O 1
ATOM 2198 N N . VAL A 1 297 ? -7.404 23.376 -6.234 1.00 87.81 297 VAL A N 1
ATOM 2199 C CA . VAL A 1 297 ? -7.447 22.744 -7.555 1.00 87.81 297 VAL A CA 1
ATOM 2200 C C . VAL A 1 297 ? -7.389 23.810 -8.649 1.00 87.81 297 VAL A C 1
ATOM 2202 O O . VAL A 1 297 ? -7.841 24.940 -8.451 1.00 87.81 297 VAL A O 1
ATOM 2205 N N . GLY A 1 298 ? -6.797 23.456 -9.789 1.00 83.94 298 GLY A N 1
ATOM 2206 C CA . GLY A 1 298 ? -6.641 24.343 -10.942 1.00 83.94 298 GLY A CA 1
ATOM 2207 C C . GLY A 1 298 ? -7.830 24.294 -11.888 1.00 83.94 298 GLY A C 1
ATOM 2208 O O . GLY A 1 298 ? -8.361 23.210 -12.136 1.00 83.94 298 GLY A O 1
ATOM 2209 N N . GLN A 1 299 ? -8.225 25.459 -12.401 1.00 76.00 299 GLN A N 1
ATOM 2210 C CA . GLN A 1 299 ? -9.361 25.653 -13.300 1.00 76.00 299 GLN A CA 1
ATOM 2211 C C . GLN A 1 299 ? -8.951 26.323 -14.611 1.00 76.00 299 GLN A C 1
ATOM 2213 O O . GLN A 1 299 ? -8.258 27.364 -14.538 1.00 76.00 299 GLN A O 1
#

pLDDT: mean 77.99, std 20.24, range [31.52, 97.12]

Organism: Sphingobium yanoikuyae (NCBI:txid13690)